Protein AF-A0A0F9FJD8-F1 (afdb_monomer_lite)

Secondary structure (DSSP, 8-state):
-GGGSTT-TTTEEEEEE-SSSPEEEEEETT--S-TTSHHHHHHHHHHHHT--GGGEEEHHHHHHHTSGGGG-HHHH-S--EEE--HHHHHHHTTHHHHH-SHHHHHHHHHHHHHHHHTT--------S---------TT--PPPPEEEEEEE-SS-EEEEEEE-SSSPEEEPTTSS-EEE-

Organism: NCBI:txid412755

pLDDT: mean 80.34, std 12.1, range [52.53, 97.0]

Foldseek 3Di:
DLVPDPPQQPFWDWDWDQDPDIDTAIDGPPADDGSVDPVSVVVCCCVVVVFDPLQEEELCVQVVVVALCSQACVPRNQHHDYDDCCCVVCLVVCVCVVPPCVVVVVSVVSSVVSNVSSPHPDDDDDDPDDRDDDDDDPPPPFDAWDDAFRDDDPVKTKGAPTDGPPWDWDDDPNDRMIITD

Structure (mmCIF, N/CA/C/O backbone):
data_AF-A0A0F9FJD8-F1
#
_entry.id   AF-A0A0F9FJD8-F1
#
loop_
_atom_site.group_PDB
_atom_site.id
_atom_site.type_symbol
_atom_site.label_atom_id
_atom_site.label_alt_id
_atom_site.label_comp_id
_atom_site.label_asym_id
_atom_site.label_entity_id
_atom_site.label_seq_id
_atom_site.pdbx_PDB_ins_code
_atom_site.Cartn_x
_atom_site.Cartn_y
_atom_site.Cartn_z
_atom_site.occupancy
_atom_site.B_iso_or_equiv
_atom_site.auth_seq_id
_atom_site.auth_comp_id
_atom_site.auth_asym_id
_atom_site.auth_atom_id
_atom_site.pdbx_PDB_model_num
ATOM 1 N N . MET A 1 1 ? 2.561 -0.722 -7.530 1.00 63.84 1 MET A N 1
ATOM 2 C CA . MET A 1 1 ? 1.461 -0.753 -6.534 1.00 63.84 1 MET A CA 1
ATOM 3 C C . MET A 1 1 ? 0.065 -0.731 -7.158 1.00 63.84 1 MET A C 1
ATOM 5 O O . MET A 1 1 ? -0.818 -1.409 -6.657 1.00 63.84 1 MET A O 1
ATOM 9 N N . ALA A 1 2 ? -0.174 0.022 -8.239 1.00 69.56 2 ALA A N 1
ATOM 10 C CA . ALA A 1 2 ? -1.504 0.139 -8.857 1.00 69.56 2 ALA A CA 1
ATOM 11 C C . ALA A 1 2 ? -2.123 -1.194 -9.331 1.00 69.56 2 ALA A C 1
ATOM 13 O O . ALA A 1 2 ? -3.333 -1.358 -9.259 1.00 69.56 2 ALA A O 1
ATOM 14 N N . LEU A 1 3 ? -1.296 -2.142 -9.786 1.00 70.94 3 LEU A N 1
ATOM 15 C CA . LEU A 1 3 ? -1.740 -3.463 -10.253 1.00 70.94 3 LEU A CA 1
ATOM 16 C C . LEU A 1 3 ? -2.091 -4.430 -9.110 1.00 70.94 3 LEU A C 1
ATOM 18 O O . LEU A 1 3 ? -2.712 -5.458 -9.346 1.00 70.94 3 LEU A O 1
ATOM 22 N N . CYS A 1 4 ? -1.724 -4.090 -7.874 1.00 71.31 4 CYS A N 1
ATOM 23 C CA . CYS A 1 4 ? -2.008 -4.887 -6.679 1.00 71.31 4 CYS A CA 1
ATOM 24 C C . CYS A 1 4 ? -3.279 -4.417 -5.961 1.00 71.31 4 CYS A C 1
ATOM 26 O O . CYS A 1 4 ? -3.582 -4.885 -4.865 1.00 71.31 4 CYS A O 1
ATOM 28 N N . LEU A 1 5 ? -3.991 -3.443 -6.532 1.00 75.12 5 LEU A N 1
ATOM 29 C CA . LEU A 1 5 ? -5.218 -2.925 -5.951 1.00 75.12 5 LEU A CA 1
ATOM 30 C C . LEU A 1 5 ? -6.345 -3.967 -6.096 1.00 75.12 5 LEU A C 1
ATOM 32 O O . LEU A 1 5 ? -6.540 -4.518 -7.185 1.00 75.12 5 LEU A O 1
ATOM 36 N N . PRO A 1 6 ? -7.093 -4.248 -5.017 1.00 74.19 6 PRO A N 1
ATOM 37 C CA . PRO A 1 6 ? -8.149 -5.252 -5.040 1.00 74.19 6 PRO A CA 1
ATOM 38 C C . PRO A 1 6 ? -9.274 -4.855 -6.008 1.00 74.19 6 PRO A C 1
ATOM 40 O O . PRO A 1 6 ? -9.630 -3.683 -6.112 1.00 74.19 6 PRO A O 1
ATOM 43 N N . GLY A 1 7 ? -9.831 -5.842 -6.718 1.00 72.12 7 GLY A N 1
ATOM 44 C CA . GLY A 1 7 ? -11.000 -5.659 -7.590 1.00 72.12 7 GLY A CA 1
ATOM 45 C C . GLY A 1 7 ? -10.737 -4.991 -8.945 1.00 72.12 7 GLY A C 1
ATOM 46 O O . GLY A 1 7 ? -11.694 -4.653 -9.629 1.00 72.12 7 GLY A O 1
ATOM 47 N N . MET A 1 8 ? -9.477 -4.790 -9.352 1.00 69.88 8 MET A N 1
ATOM 48 C CA . MET A 1 8 ? -9.159 -4.055 -10.587 1.00 69.88 8 MET A CA 1
ATOM 49 C C . MET A 1 8 ? -8.879 -4.916 -11.831 1.00 69.88 8 MET A C 1
ATOM 51 O O . MET A 1 8 ? -8.740 -4.361 -12.918 1.00 69.88 8 MET A O 1
ATOM 55 N N . GLN A 1 9 ? -8.772 -6.241 -11.705 1.00 63.72 9 GLN A N 1
ATOM 56 C CA . GLN A 1 9 ? -8.146 -7.095 -12.730 1.00 63.72 9 GLN A CA 1
ATOM 57 C C . GLN A 1 9 ? -8.839 -7.061 -14.108 1.00 63.72 9 GLN A C 1
ATOM 59 O O . GLN A 1 9 ? -8.146 -7.163 -15.117 1.00 63.72 9 GLN A O 1
ATOM 64 N N . ASP A 1 10 ? -10.147 -6.791 -14.167 1.00 61.28 10 ASP A N 1
ATOM 65 C CA . ASP A 1 10 ? -10.918 -6.839 -15.421 1.00 61.28 10 ASP A CA 1
ATOM 66 C C . ASP A 1 10 ? -11.157 -5.466 -16.086 1.00 61.28 10 ASP A C 1
ATOM 68 O O . ASP A 1 10 ? -11.778 -5.383 -17.147 1.00 61.28 10 ASP A O 1
ATOM 72 N N . GLU A 1 11 ? -10.673 -4.361 -15.500 1.00 73.69 11 GLU A N 1
ATOM 73 C CA . GLU A 1 11 ? -11.046 -3.000 -15.936 1.00 73.69 11 GLU A CA 1
ATOM 74 C C . GLU A 1 11 ? -9.865 -2.044 -16.189 1.00 73.69 11 GLU A C 1
ATOM 76 O O . GLU A 1 11 ? -10.075 -0.859 -16.484 1.00 73.69 11 GLU A O 1
ATOM 81 N N . ILE A 1 12 ? -8.624 -2.531 -16.088 1.00 78.38 12 ILE A N 1
ATOM 82 C CA . ILE A 1 12 ? -7.414 -1.710 -16.229 1.00 78.38 12 ILE A CA 1
ATOM 83 C C . ILE A 1 12 ? -7.051 -1.487 -17.701 1.00 78.38 12 ILE A C 1
ATOM 85 O O . ILE A 1 12 ? -7.029 -2.406 -18.514 1.00 78.38 12 ILE A O 1
ATOM 89 N N . LYS A 1 13 ? -6.666 -0.250 -18.025 1.00 81.19 13 LYS A N 1
ATOM 90 C CA . LYS A 1 13 ? -5.952 0.102 -19.257 1.00 81.19 13 LYS A CA 1
ATOM 91 C C . LYS A 1 13 ? -4.618 0.747 -18.914 1.00 81.19 13 LYS A C 1
ATOM 93 O O . LYS A 1 13 ? -4.586 1.768 -18.221 1.00 81.19 13 LYS A O 1
ATOM 98 N N . ILE A 1 14 ? -3.543 0.173 -19.441 1.00 80.44 14 ILE A N 1
ATOM 99 C CA . ILE A 1 14 ? -2.175 0.674 -19.290 1.00 80.44 14 ILE A CA 1
ATOM 100 C C . ILE A 1 14 ? -1.784 1.393 -20.580 1.00 80.44 14 ILE A C 1
ATOM 102 O O . ILE A 1 14 ? -1.962 0.853 -21.671 1.00 80.44 14 ILE A O 1
ATOM 106 N N . LYS A 1 15 ? -1.259 2.614 -20.465 1.00 80.88 15 LYS A N 1
ATOM 107 C CA . LYS A 1 15 ? -0.697 3.361 -21.595 1.00 80.88 15 LYS A CA 1
ATOM 108 C C . LYS A 1 15 ? 0.634 3.983 -21.211 1.00 80.88 15 LYS A C 1
ATOM 110 O O . LYS A 1 15 ? 0.764 4.544 -20.123 1.00 80.88 15 LYS A O 1
ATOM 115 N N . VAL A 1 16 ? 1.566 3.953 -22.151 1.00 76.31 16 VAL A N 1
ATOM 116 C CA . VAL A 1 16 ? 2.833 4.682 -22.096 1.00 76.31 16 VAL A CA 1
ATOM 117 C C . VAL A 1 16 ? 2.812 5.701 -23.225 1.00 76.31 16 VAL A C 1
ATOM 119 O O . VAL A 1 16 ? 2.631 5.322 -24.382 1.00 76.31 16 VAL A O 1
ATOM 122 N N . SER A 1 17 ? 2.935 6.991 -22.913 1.00 74.12 17 SER A N 1
ATOM 123 C CA . SER A 1 17 ? 3.060 8.012 -23.957 1.00 74.12 17 SER A CA 1
ATOM 124 C C . SER A 1 17 ? 4.521 8.129 -24.387 1.00 74.12 17 SER A C 1
ATOM 126 O O . SER A 1 17 ? 5.366 8.472 -23.562 1.00 74.12 17 SER A O 1
ATOM 128 N N . ALA A 1 18 ? 4.816 7.920 -25.669 1.00 59.47 18 ALA A N 1
ATOM 129 C CA . ALA A 1 18 ? 6.110 8.287 -26.236 1.00 59.47 18 ALA A CA 1
ATOM 130 C C . ALA A 1 18 ? 6.177 9.816 -26.380 1.00 59.47 18 ALA A C 1
ATOM 132 O O . ALA A 1 18 ? 5.636 10.393 -27.320 1.00 59.47 18 ALA A O 1
ATOM 133 N N . SER A 1 19 ? 6.782 10.488 -25.406 1.00 60.56 19 SER A N 1
ATOM 134 C CA . SER A 1 19 ? 7.082 11.920 -25.453 1.00 60.56 19 SER A CA 1
ATOM 135 C C . SER A 1 19 ? 8.477 12.159 -24.865 1.00 60.56 19 SER A C 1
ATOM 137 O O . SER A 1 19 ? 9.101 11.236 -24.344 1.00 60.56 19 SER A O 1
ATOM 139 N N . THR A 1 20 ? 8.978 13.397 -24.914 1.00 56.06 20 THR A N 1
ATOM 140 C CA . THR A 1 20 ? 10.269 13.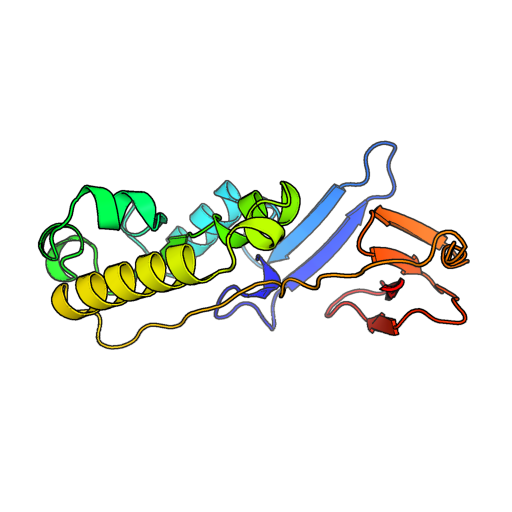775 -24.300 1.00 56.06 20 THR A CA 1
ATOM 141 C C . THR A 1 20 ? 10.332 13.501 -22.790 1.00 56.06 20 THR A C 1
ATOM 143 O O . THR A 1 20 ? 11.422 13.462 -22.223 1.00 56.06 20 THR A O 1
ATOM 146 N N . LYS A 1 21 ? 9.181 13.275 -22.140 1.00 62.09 21 LYS A N 1
ATOM 147 C CA . LYS A 1 21 ? 9.058 12.714 -20.791 1.00 62.09 21 LYS A CA 1
ATOM 148 C C . LYS A 1 21 ? 8.022 11.589 -20.824 1.00 62.09 21 LYS A C 1
ATOM 150 O O . LYS A 1 21 ? 6.833 11.881 -20.713 1.00 62.09 21 LYS A O 1
ATOM 155 N N . PRO A 1 22 ? 8.434 10.324 -20.992 1.00 65.06 22 PRO A N 1
ATOM 156 C CA . PRO A 1 22 ? 7.480 9.240 -21.142 1.00 65.06 22 PRO A CA 1
ATOM 157 C C . PRO A 1 22 ? 6.630 9.090 -19.875 1.00 65.06 22 PRO A C 1
ATOM 159 O O . PRO A 1 22 ? 7.145 8.826 -18.787 1.00 65.06 22 PRO A O 1
ATOM 162 N N . GLU A 1 23 ? 5.318 9.286 -20.014 1.00 73.25 23 GLU A N 1
ATOM 163 C CA . GLU A 1 23 ? 4.365 9.167 -18.916 1.00 73.25 23 GLU A CA 1
ATOM 164 C C . GLU A 1 23 ? 3.739 7.776 -18.912 1.00 73.25 23 GLU A C 1
ATOM 166 O O . GLU A 1 23 ? 3.085 7.343 -19.867 1.00 73.25 23 GLU A O 1
ATOM 171 N N . PHE A 1 24 ? 3.933 7.078 -17.796 1.00 81.44 24 PHE A N 1
ATOM 172 C CA . PHE A 1 24 ? 3.280 5.812 -17.521 1.00 81.44 24 PHE A CA 1
ATOM 173 C C . PHE A 1 24 ? 1.918 6.075 -16.874 1.00 81.44 24 PHE A C 1
ATOM 175 O O . PHE A 1 24 ? 1.819 6.717 -15.821 1.00 81.44 24 PHE A O 1
ATOM 182 N N . SER A 1 25 ? 0.853 5.577 -17.498 1.00 85.44 25 SER A N 1
ATOM 183 C CA . SER A 1 25 ? -0.510 5.766 -17.014 1.00 85.44 25 SER A CA 1
ATOM 184 C C . SER A 1 25 ? -1.256 4.449 -16.860 1.00 85.44 25 SER A C 1
ATOM 186 O O . SER A 1 25 ? -1.282 3.607 -17.756 1.00 85.44 25 SER A O 1
ATOM 188 N N . ILE A 1 26 ? -1.885 4.291 -15.698 1.00 86.06 26 ILE A N 1
ATOM 189 C CA . ILE A 1 26 ? -2.799 3.193 -15.397 1.00 86.06 26 ILE A CA 1
ATOM 190 C C . ILE A 1 26 ? -4.162 3.820 -15.150 1.00 86.06 26 ILE A C 1
ATOM 192 O O . ILE A 1 26 ? -4.332 4.610 -14.227 1.00 86.06 26 ILE A O 1
ATOM 196 N N . THR A 1 27 ? -5.139 3.472 -15.973 1.00 87.38 27 THR A N 1
ATOM 197 C CA . THR A 1 27 ? -6.509 3.989 -15.875 1.00 87.38 27 THR A CA 1
ATOM 198 C C . THR A 1 27 ? -7.486 2.840 -15.678 1.00 87.38 27 THR A C 1
ATOM 200 O O . THR A 1 27 ? -7.185 1.703 -16.033 1.00 87.38 27 THR A O 1
ATOM 203 N N . VAL A 1 28 ? -8.650 3.134 -15.104 1.00 86.81 28 VAL A N 1
ATOM 204 C CA . VAL A 1 28 ? -9.729 2.165 -14.879 1.00 86.81 28 VAL A CA 1
ATOM 205 C C . VAL A 1 28 ? -11.050 2.774 -15.331 1.00 86.81 28 VAL A C 1
ATOM 207 O O . VAL A 1 28 ? -11.228 3.998 -15.293 1.00 86.81 28 VAL A O 1
ATOM 210 N N . LYS A 1 29 ? -11.970 1.938 -15.815 1.00 82.75 29 LYS A N 1
ATOM 211 C CA . LYS A 1 29 ? -13.276 2.388 -16.307 1.00 82.75 29 LYS A CA 1
ATOM 212 C C . LYS A 1 29 ? -14.009 3.205 -15.231 1.00 82.75 29 LYS A C 1
ATOM 214 O O . LYS A 1 29 ? -14.004 2.871 -14.054 1.00 82.75 29 LYS A O 1
ATOM 219 N N . GLY A 1 30 ? -14.628 4.315 -15.636 1.00 83.81 30 GLY A N 1
ATOM 220 C CA . GLY A 1 30 ? -15.418 5.158 -14.730 1.00 83.81 30 GLY A CA 1
ATOM 221 C C . GLY A 1 30 ? -14.613 6.034 -13.759 1.00 83.81 30 GLY A C 1
ATOM 222 O O . GLY A 1 30 ? -15.217 6.779 -12.992 1.00 83.81 30 GLY A O 1
ATOM 223 N N . PHE A 1 31 ? -13.276 6.017 -13.805 1.00 87.56 31 PHE A N 1
ATOM 224 C CA . PHE A 1 31 ? -12.429 6.887 -12.989 1.00 87.56 31 PHE A CA 1
ATOM 225 C C . PHE A 1 31 ? -11.558 7.803 -13.849 1.00 87.56 31 PHE A C 1
ATOM 227 O O . PHE A 1 31 ? -10.838 7.357 -14.741 1.00 87.56 31 PHE A O 1
ATOM 234 N N . LYS A 1 32 ? -11.587 9.105 -13.548 1.00 88.44 32 LYS A N 1
ATOM 235 C CA . LYS A 1 32 ? -10.740 10.108 -14.200 1.00 88.44 32 LYS A CA 1
ATOM 236 C C . LYS A 1 32 ? -9.504 10.382 -13.341 1.00 88.44 32 LYS A C 1
ATOM 238 O O . LYS A 1 32 ? -9.514 11.278 -12.500 1.00 88.44 32 LYS A O 1
ATOM 243 N N . GLY A 1 33 ? -8.450 9.605 -13.562 1.00 87.88 33 GLY A N 1
ATOM 244 C CA . GLY A 1 33 ? -7.154 9.770 -12.905 1.00 87.88 33 GLY A CA 1
ATOM 245 C C . GLY A 1 33 ? -6.151 8.708 -13.345 1.00 87.88 33 GLY A C 1
ATOM 246 O O . GLY A 1 33 ? -6.511 7.753 -14.034 1.00 87.88 33 GLY A O 1
ATOM 247 N N . ASN A 1 34 ? -4.897 8.887 -12.944 1.00 89.56 34 ASN A N 1
ATOM 248 C CA . ASN A 1 34 ? -3.806 7.965 -13.212 1.00 89.56 34 ASN A CA 1
ATOM 249 C C . ASN A 1 34 ? -3.455 7.196 -11.934 1.00 89.56 34 ASN A C 1
ATOM 251 O O . ASN A 1 34 ? -2.816 7.723 -11.030 1.00 89.56 34 ASN A O 1
ATOM 255 N N . 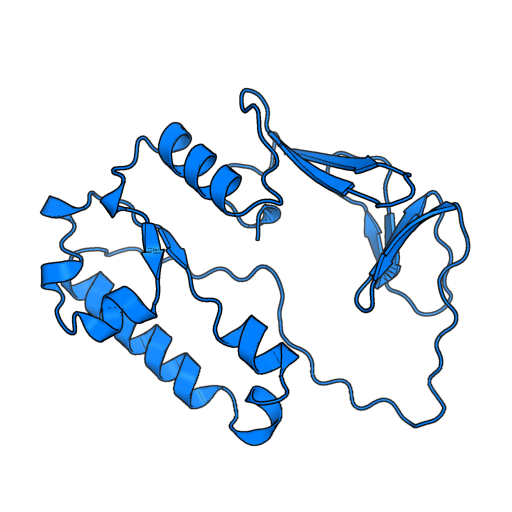LEU A 1 35 ? -3.803 5.915 -11.873 1.00 87.69 35 LEU A N 1
ATOM 256 C CA . LEU A 1 35 ? -3.500 5.038 -10.744 1.00 87.69 35 LEU A CA 1
ATOM 257 C C . LEU A 1 35 ? -1.998 4.767 -10.573 1.00 87.69 35 LEU A C 1
ATOM 259 O O . LEU A 1 35 ? -1.595 4.251 -9.534 1.00 87.69 35 LEU A O 1
ATOM 263 N N . ALA A 1 36 ? -1.133 5.162 -11.512 1.00 83.56 36 ALA A N 1
ATOM 264 C CA . ALA A 1 36 ? 0.307 5.236 -11.261 1.00 83.56 36 ALA A CA 1
ATOM 265 C C . ALA A 1 36 ? 0.667 6.320 -10.217 1.00 83.56 36 ALA A C 1
ATOM 267 O O . ALA A 1 36 ? 1.693 6.208 -9.544 1.00 83.56 36 ALA A O 1
ATOM 268 N N . VAL A 1 37 ? -0.216 7.292 -9.965 1.00 86.50 37 VAL A N 1
ATOM 269 C CA . VAL A 1 37 ? -0.053 8.363 -8.970 1.00 86.50 37 VAL A CA 1
ATOM 270 C C . VAL A 1 37 ? -0.709 7.988 -7.632 1.00 86.50 37 VAL A C 1
ATOM 272 O O . VAL A 1 37 ? -1.844 7.517 -7.576 1.00 86.50 37 VAL A O 1
ATOM 275 N N . ALA A 1 38 ? 0.000 8.202 -6.518 1.00 84.75 38 ALA A N 1
ATOM 276 C CA . ALA A 1 38 ? -0.449 7.790 -5.181 1.00 84.75 38 ALA A CA 1
ATOM 277 C C . ALA A 1 38 ? -1.743 8.470 -4.713 1.00 84.75 38 ALA A C 1
ATOM 279 O O . ALA A 1 38 ? -2.626 7.800 -4.173 1.00 84.75 38 ALA A O 1
ATOM 280 N N . SER A 1 39 ? -1.872 9.778 -4.935 1.00 88.38 39 SER A N 1
ATOM 281 C CA . SER A 1 39 ? -3.077 10.543 -4.592 1.00 88.38 39 SER A CA 1
ATOM 282 C C . SER A 1 39 ? -4.301 10.049 -5.367 1.00 88.38 39 SER A C 1
ATOM 284 O O . SER A 1 39 ? -5.368 9.861 -4.783 1.00 88.38 39 SER A O 1
ATOM 286 N N . ASP A 1 40 ? -4.131 9.741 -6.652 1.00 90.56 40 ASP A N 1
ATOM 287 C CA . ASP A 1 40 ? -5.190 9.193 -7.498 1.00 90.56 40 ASP A CA 1
ATOM 288 C C . ASP A 1 40 ? -5.612 7.790 -7.065 1.00 90.56 40 ASP A C 1
ATOM 290 O O . ASP A 1 40 ? -6.812 7.518 -7.019 1.00 90.56 40 ASP A O 1
ATOM 294 N N . ARG A 1 41 ? -4.671 6.928 -6.648 1.00 89.19 41 ARG A N 1
ATOM 295 C CA . ARG A 1 41 ? -5.009 5.623 -6.049 1.00 89.19 41 ARG A CA 1
ATOM 296 C C . ARG A 1 41 ? -5.859 5.769 -4.794 1.00 89.19 41 ARG A C 1
ATOM 298 O O . ARG A 1 41 ? -6.870 5.087 -4.667 1.00 89.19 41 ARG A O 1
ATOM 305 N N . ARG A 1 42 ? -5.475 6.660 -3.873 1.00 89.88 42 ARG A N 1
ATOM 306 C CA . ARG A 1 42 ? -6.242 6.906 -2.638 1.00 89.88 42 ARG A CA 1
ATOM 307 C C . ARG A 1 42 ? -7.643 7.419 -2.957 1.00 89.88 42 ARG A C 1
ATOM 309 O O . ARG A 1 42 ? -8.616 6.927 -2.396 1.00 89.88 42 ARG A O 1
ATOM 316 N N . ARG A 1 43 ? -7.760 8.346 -3.913 1.00 91.56 43 ARG A N 1
ATOM 317 C CA . ARG A 1 43 ? -9.052 8.862 -4.382 1.00 91.56 43 ARG A CA 1
ATOM 318 C C . ARG A 1 43 ? -9.920 7.762 -4.994 1.00 91.56 43 ARG A C 1
ATOM 320 O O . ARG A 1 43 ? -11.107 7.694 -4.688 1.00 91.56 43 ARG A O 1
ATOM 327 N N . TRP A 1 44 ? -9.337 6.898 -5.823 1.00 90.56 44 TRP A N 1
ATOM 328 C CA . TRP A 1 44 ? -10.048 5.760 -6.400 1.00 90.56 44 TRP A CA 1
ATOM 329 C C . TRP A 1 44 ? -10.545 4.800 -5.316 1.00 90.56 44 TRP A C 1
ATOM 331 O O . TRP A 1 44 ? -11.741 4.535 -5.256 1.00 90.56 44 TRP A O 1
ATOM 341 N N . LEU A 1 45 ? -9.668 4.372 -4.400 1.00 90.19 45 LEU A N 1
ATOM 342 C CA . LEU A 1 45 ? -10.017 3.492 -3.280 1.00 90.19 45 LEU A CA 1
ATOM 343 C C . LEU A 1 45 ? -11.121 4.080 -2.398 1.00 90.19 45 LEU A C 1
ATOM 345 O O . LEU A 1 45 ? -12.067 3.378 -2.038 1.00 90.19 45 LEU A O 1
ATOM 349 N N . LYS A 1 46 ? -11.025 5.379 -2.086 1.00 91.44 46 LYS A N 1
ATOM 350 C CA . LYS A 1 46 ? -12.016 6.090 -1.274 1.00 91.44 46 LYS A CA 1
ATOM 351 C C . LYS A 1 46 ? -13.394 6.025 -1.919 1.00 91.44 46 LYS A C 1
ATOM 353 O O . LYS A 1 46 ? -14.363 5.690 -1.245 1.00 91.44 46 LYS A O 1
ATOM 358 N N . ASN A 1 47 ? -13.470 6.313 -3.216 1.00 90.56 47 ASN A N 1
ATOM 359 C CA . ASN A 1 47 ? -14.730 6.327 -3.950 1.00 90.56 47 ASN A CA 1
ATOM 360 C C . ASN A 1 47 ? -15.281 4.914 -4.167 1.00 90.56 47 ASN A C 1
ATOM 362 O O . ASN A 1 47 ? -16.472 4.689 -3.970 1.00 90.56 47 ASN A O 1
ATOM 366 N N . HIS A 1 48 ? -14.418 3.965 -4.536 1.00 88.88 48 HIS A N 1
ATOM 367 C CA . HIS A 1 48 ? -14.802 2.594 -4.860 1.00 88.88 48 HIS A CA 1
ATOM 368 C C . HIS A 1 48 ? -15.346 1.847 -3.633 1.00 88.88 48 HIS A C 1
ATOM 370 O O . HIS A 1 48 ? -16.406 1.231 -3.703 1.00 88.88 48 HIS A O 1
ATOM 376 N N . TYR A 1 49 ? -14.679 1.975 -2.481 1.00 90.31 49 TYR A N 1
ATOM 377 C CA . TYR A 1 49 ? -15.079 1.310 -1.235 1.00 90.31 49 TYR A CA 1
ATOM 378 C C . TYR A 1 49 ? -15.863 2.208 -0.263 1.00 90.31 49 TYR A C 1
ATOM 380 O O . TYR A 1 49 ? -16.178 1.775 0.844 1.00 90.31 49 TYR A O 1
ATOM 388 N N . LYS A 1 50 ? -16.194 3.447 -0.659 1.00 90.81 50 LYS A N 1
ATOM 389 C CA . LYS A 1 50 ? -16.912 4.442 0.166 1.00 90.81 50 LYS A CA 1
ATOM 390 C C . LYS A 1 50 ? -16.248 4.671 1.533 1.00 90.81 50 LYS A C 1
ATOM 392 O O . LYS A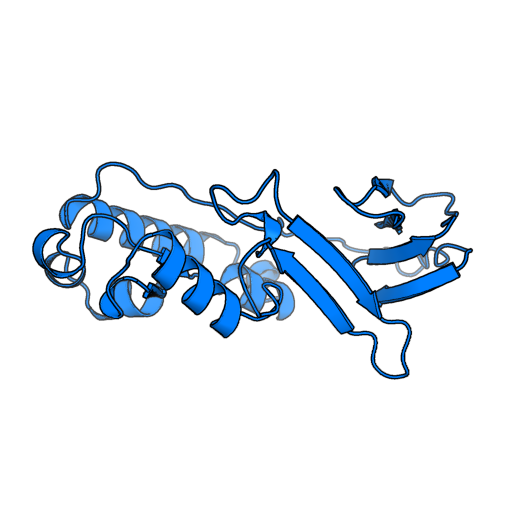 1 50 ? -16.897 4.639 2.578 1.00 90.81 50 LYS A O 1
ATOM 397 N N . LEU A 1 51 ? -14.933 4.868 1.519 1.00 91.62 51 LEU A N 1
ATOM 398 C CA . LEU A 1 51 ? -14.117 4.955 2.730 1.00 91.62 51 LEU A CA 1
ATOM 399 C C . LEU A 1 51 ? -14.166 6.346 3.367 1.00 91.62 51 LEU A C 1
ATOM 401 O O . LEU A 1 51 ? -14.329 7.364 2.690 1.00 91.62 51 LEU A O 1
ATOM 405 N N . LYS A 1 52 ? -13.938 6.384 4.682 1.00 90.50 52 LYS A N 1
ATOM 406 C CA . LYS A 1 52 ? -13.645 7.623 5.411 1.00 90.50 52 LYS A CA 1
ATOM 407 C C . LYS A 1 52 ? -12.244 8.123 5.050 1.00 90.50 52 LYS A C 1
ATOM 409 O O . LYS A 1 52 ? -11.370 7.330 4.712 1.00 90.50 52 LYS A O 1
ATOM 414 N N . ASP A 1 53 ? -11.994 9.423 5.197 1.00 86.00 53 ASP A N 1
ATOM 415 C CA . ASP A 1 53 ? -10.640 9.981 5.025 1.00 86.00 53 ASP A CA 1
ATOM 416 C C . ASP A 1 53 ? -9.632 9.388 6.015 1.00 86.00 53 ASP A C 1
ATOM 418 O O . ASP A 1 53 ? -8.470 9.178 5.685 1.00 86.00 53 ASP A O 1
ATOM 422 N N . THR A 1 54 ? -10.110 9.010 7.199 1.00 89.50 54 THR A N 1
ATOM 423 C CA . THR A 1 54 ? -9.325 8.363 8.254 1.00 89.50 54 THR A CA 1
ATOM 424 C C . THR A 1 54 ? -8.996 6.891 7.979 1.00 89.50 54 THR A C 1
ATOM 426 O O . THR A 1 54 ? -8.372 6.252 8.829 1.00 89.50 54 THR A O 1
ATOM 429 N N . ALA A 1 55 ? -9.408 6.344 6.828 1.00 92.31 55 ALA A N 1
ATOM 430 C CA . ALA A 1 55 ? -9.167 4.952 6.451 1.00 92.31 55 ALA A CA 1
ATOM 431 C C . ALA A 1 55 ? -7.795 4.710 5.799 1.00 92.31 55 ALA A C 1
ATOM 433 O O . ALA A 1 55 ? -7.420 3.561 5.573 1.00 92.31 55 ALA A O 1
ATOM 434 N N . PHE A 1 56 ? -7.058 5.775 5.478 1.00 93.44 56 PHE A N 1
ATOM 435 C CA . PHE A 1 56 ? -5.724 5.699 4.891 1.00 93.44 56 PHE A CA 1
ATOM 436 C C . PHE A 1 56 ? -4.693 6.077 5.945 1.00 93.44 56 PHE A C 1
ATOM 438 O O . PHE A 1 56 ? -4.736 7.185 6.470 1.00 93.44 56 PHE A O 1
ATOM 445 N N . LEU A 1 57 ? -3.782 5.158 6.241 1.00 94.19 57 LEU A N 1
ATOM 446 C CA . LEU A 1 57 ? -2.739 5.332 7.248 1.00 94.19 57 LEU A CA 1
ATOM 447 C C . LEU A 1 57 ? -1.409 4.801 6.720 1.00 94.19 57 LEU A C 1
ATOM 449 O O . LEU A 1 57 ? -1.349 4.074 5.728 1.00 94.19 57 LEU A O 1
ATOM 453 N N . THR A 1 58 ? -0.338 5.145 7.408 1.00 93.38 58 THR A N 1
ATOM 454 C CA . THR A 1 58 ? 0.996 4.589 7.220 1.00 93.38 58 THR A CA 1
ATOM 455 C C . THR A 1 58 ? 1.378 3.692 8.391 1.00 93.38 58 THR A C 1
ATOM 457 O O . THR A 1 58 ? 0.798 3.768 9.477 1.00 93.38 58 THR A O 1
ATOM 460 N N . VAL A 1 59 ? 2.369 2.829 8.171 1.00 93.81 59 VAL A N 1
ATOM 461 C CA . VAL A 1 59 ? 2.971 2.010 9.236 1.00 93.81 59 VAL A CA 1
ATOM 462 C C . VAL A 1 59 ? 3.468 2.891 10.382 1.00 93.81 59 VAL A C 1
ATOM 464 O O . VAL A 1 59 ? 3.141 2.619 11.535 1.00 93.81 59 VAL A O 1
ATOM 467 N N . SER A 1 60 ? 4.184 3.975 10.068 1.00 92.88 60 SER A N 1
ATOM 468 C CA . SER A 1 60 ? 4.691 4.916 11.072 1.00 92.88 60 SER A CA 1
ATOM 469 C C . SER A 1 60 ? 3.576 5.551 11.897 1.00 92.88 60 SER A C 1
ATOM 471 O O . SER A 1 60 ? 3.641 5.471 13.113 1.00 92.88 60 SER A O 1
ATOM 473 N N . GLU A 1 61 ? 2.501 6.060 11.281 1.00 94.38 61 GLU A N 1
ATOM 474 C CA . GLU A 1 61 ? 1.383 6.666 12.031 1.00 94.38 61 GLU A CA 1
ATOM 475 C C . GLU A 1 61 ? 0.762 5.708 13.059 1.00 94.38 61 GLU A C 1
ATOM 477 O O . GLU A 1 61 ? 0.390 6.125 14.154 1.00 94.38 61 GLU A O 1
ATOM 482 N N . ILE A 1 62 ? 0.651 4.418 12.727 1.00 95.12 62 ILE A N 1
ATOM 483 C CA . ILE A 1 62 ? 0.108 3.416 13.654 1.00 95.12 62 ILE A CA 1
ATOM 484 C C . ILE A 1 62 ? 1.087 3.138 14.795 1.00 95.12 62 ILE A C 1
ATOM 486 O O . ILE A 1 62 ? 0.670 3.027 15.949 1.00 95.12 62 ILE A O 1
ATOM 490 N N . LEU A 1 63 ? 2.375 3.001 14.480 1.00 94.38 63 LEU A N 1
ATOM 491 C CA . LEU A 1 63 ? 3.398 2.718 15.483 1.00 94.38 63 LEU A CA 1
ATOM 492 C C . LEU A 1 63 ? 3.620 3.914 16.416 1.00 94.38 63 LEU A C 1
ATOM 494 O O . LEU A 1 63 ? 3.725 3.714 17.623 1.00 94.38 63 LEU A O 1
ATOM 498 N N . ASP A 1 64 ? 3.602 5.137 15.892 1.00 94.31 64 ASP A N 1
ATOM 499 C CA . ASP A 1 64 ? 3.769 6.370 16.667 1.00 94.31 64 ASP A CA 1
ATOM 500 C C . ASP A 1 64 ? 2.603 6.582 17.641 1.00 94.31 64 ASP A C 1
ATOM 502 O O . ASP A 1 64 ? 2.805 7.011 18.774 1.00 94.31 64 ASP A O 1
ATOM 506 N N . ALA A 1 65 ? 1.382 6.210 17.243 1.00 92.31 65 ALA A N 1
ATOM 507 C CA . ALA A 1 65 ? 0.229 6.231 18.138 1.00 92.31 65 ALA A CA 1
ATOM 508 C C . ALA A 1 65 ? 0.319 5.178 19.258 1.00 92.31 65 ALA A C 1
ATOM 510 O O . ALA A 1 65 ? -0.305 5.352 20.305 1.00 92.31 65 ALA A O 1
ATOM 511 N N . SER A 1 66 ? 1.066 4.085 19.036 1.00 88.81 66 SER A N 1
ATOM 512 C CA . SER A 1 66 ? 1.364 3.030 20.022 1.00 88.81 66 SER A CA 1
ATOM 513 C C . SER A 1 66 ? 0.137 2.467 20.764 1.00 88.81 66 SER A C 1
ATOM 515 O O . SER A 1 66 ? 0.251 1.963 21.879 1.00 88.81 66 SER A O 1
ATOM 517 N N . SER A 1 67 ? -1.053 2.536 20.157 1.00 92.75 67 SER A N 1
ATOM 518 C CA . SER A 1 67 ? -2.307 2.104 20.777 1.00 92.75 67 SER A CA 1
ATOM 519 C C . SER A 1 67 ? -3.285 1.551 19.748 1.00 92.75 67 SER A C 1
ATOM 521 O O . SER A 1 67 ? -3.528 2.159 18.704 1.00 92.75 67 SER A O 1
ATOM 523 N N . ALA A 1 68 ? -3.901 0.412 20.073 1.00 91.69 68 ALA A N 1
ATOM 524 C CA . ALA A 1 68 ? -4.951 -0.198 19.261 1.00 91.69 68 ALA A CA 1
ATOM 525 C C . ALA A 1 68 ? -6.212 0.682 19.175 1.00 91.69 68 ALA A C 1
ATOM 527 O O . ALA A 1 68 ? -6.958 0.603 18.195 1.00 91.69 68 ALA A O 1
ATOM 528 N N . ASP A 1 69 ? -6.420 1.571 20.153 1.00 92.94 69 ASP A N 1
ATOM 529 C CA . ASP A 1 69 ? -7.515 2.542 20.126 1.00 92.94 69 ASP A CA 1
ATOM 530 C C . ASP A 1 69 ? -7.415 3.458 18.910 1.00 92.94 69 ASP A C 1
ATOM 532 O O . ASP A 1 69 ? -8.426 3.744 18.272 1.00 92.94 69 ASP A O 1
ATOM 536 N N . PHE A 1 70 ? -6.190 3.822 18.514 1.00 94.25 70 PHE A N 1
ATOM 537 C CA . PHE A 1 70 ? -5.962 4.659 17.344 1.00 94.25 70 PHE A CA 1
ATOM 538 C C . PHE A 1 70 ? -6.501 4.031 16.065 1.00 94.25 70 PHE A C 1
ATOM 540 O O . PHE A 1 70 ? -6.851 4.777 15.160 1.00 94.25 70 PHE A O 1
ATOM 547 N N . VAL A 1 71 ? -6.590 2.701 15.964 1.00 94.62 71 VAL A N 1
ATOM 548 C CA . VAL A 1 71 ? -7.046 1.986 14.762 1.00 94.62 71 VAL A CA 1
ATOM 549 C C . VAL A 1 71 ? -8.427 1.344 14.918 1.00 94.62 71 VAL A C 1
ATOM 551 O O . VAL A 1 71 ? -8.854 0.620 14.022 1.00 94.62 71 VAL A O 1
ATOM 554 N N . LYS A 1 72 ? -9.178 1.635 15.987 1.00 95.44 72 LYS A N 1
ATOM 555 C CA . LYS A 1 72 ? -10.489 1.017 16.249 1.00 95.44 72 LYS A CA 1
ATOM 556 C C . LYS A 1 72 ? -11.428 1.032 15.037 1.00 95.44 72 LYS A C 1
ATOM 558 O O . LYS A 1 72 ? -11.821 2.083 14.521 1.00 95.44 72 LYS A O 1
ATOM 563 N N . SER A 1 73 ? -11.876 -0.157 14.634 1.00 92.00 73 SER A N 1
ATOM 564 C CA . SER A 1 73 ? -12.777 -0.364 13.487 1.00 92.00 73 SER A CA 1
ATOM 565 C C . SER A 1 73 ? -14.118 0.365 13.615 1.00 92.00 73 SER A C 1
ATOM 567 O O . SER A 1 73 ? -14.684 0.826 12.621 1.00 92.00 73 SER A O 1
ATOM 569 N N . LYS A 1 74 ? -14.617 0.551 14.843 1.00 90.56 74 LYS A N 1
ATOM 570 C CA . LYS A 1 74 ? -15.835 1.334 15.108 1.00 90.56 74 LYS A CA 1
ATOM 571 C C . LYS A 1 74 ? -15.688 2.798 14.674 1.00 90.56 74 LYS A C 1
ATOM 573 O O . LYS A 1 74 ? -16.650 3.402 14.204 1.00 90.56 74 LYS A O 1
ATOM 578 N N . GLU A 1 75 ? -14.490 3.357 14.803 1.00 90.69 75 GLU A N 1
ATOM 579 C CA . GLU A 1 75 ? -14.211 4.767 14.530 1.00 90.69 75 GLU A CA 1
ATOM 580 C C . GLU A 1 75 ? -13.798 4.972 13.072 1.00 90.69 75 GLU A C 1
ATOM 582 O O . GLU A 1 75 ? -14.364 5.818 12.370 1.00 90.69 75 GLU A O 1
ATOM 587 N N . ARG A 1 76 ? -12.878 4.142 12.570 1.00 90.44 76 ARG A N 1
ATOM 588 C CA . ARG A 1 76 ? -12.310 4.301 11.221 1.00 90.44 76 ARG A CA 1
ATOM 589 C C . ARG A 1 76 ? -13.051 3.559 10.115 1.00 90.44 76 ARG A C 1
ATOM 591 O O . ARG A 1 76 ? -12.896 3.900 8.946 1.00 90.44 76 ARG A O 1
ATOM 598 N N . GLY A 1 77 ? -13.926 2.626 10.474 1.00 91.56 77 GLY A N 1
ATOM 599 C CA . GLY A 1 77 ? -14.646 1.770 9.536 1.00 91.56 77 GLY A CA 1
ATOM 600 C C . GLY A 1 77 ? -14.055 0.363 9.463 1.00 91.56 77 GLY A C 1
ATOM 601 O O . GLY A 1 77 ? -13.070 0.039 10.112 1.00 91.56 77 GLY A O 1
ATOM 602 N N . LYS A 1 78 ? -14.695 -0.501 8.671 1.00 91.56 78 LYS A N 1
ATOM 603 C CA . LYS A 1 78 ? -14.346 -1.930 8.585 1.00 91.56 78 LYS A CA 1
ATOM 604 C C . LYS A 1 78 ? -13.185 -2.238 7.633 1.00 91.56 78 LYS A C 1
ATOM 606 O O . LYS A 1 78 ? -12.721 -3.371 7.613 1.00 91.56 78 LYS A O 1
ATOM 611 N N . LEU A 1 79 ? -12.747 -1.262 6.840 1.00 93.38 79 LEU A N 1
ATOM 612 C CA . LEU A 1 79 ? -11.695 -1.422 5.840 1.00 93.38 79 LEU A CA 1
ATOM 613 C C . LEU A 1 79 ? -10.703 -0.264 5.952 1.00 93.38 79 LEU A C 1
ATOM 615 O O . LEU A 1 79 ? -11.105 0.897 5.870 1.00 93.38 79 LEU A O 1
ATOM 619 N N . LEU A 1 80 ? -9.425 -0.601 6.121 1.00 94.50 80 LEU A N 1
ATOM 620 C CA . LEU A 1 80 ? -8.302 0.333 6.131 1.00 94.50 80 LEU A CA 1
ATOM 621 C C . LEU A 1 80 ? -7.318 -0.002 5.016 1.00 94.50 80 LEU A C 1
ATOM 623 O O . LEU A 1 80 ? -7.145 -1.164 4.655 1.00 94.50 80 LEU A O 1
ATOM 627 N N . PHE A 1 81 ? -6.624 1.024 4.537 1.00 93.25 81 PHE A N 1
ATOM 628 C CA . PHE A 1 81 ? -5.485 0.900 3.639 1.00 93.25 81 PHE A CA 1
ATOM 629 C C . PHE A 1 81 ? -4.249 1.452 4.336 1.00 93.25 81 PHE A C 1
ATOM 631 O O . PHE A 1 81 ? -4.165 2.650 4.615 1.00 93.25 81 PHE A O 1
ATOM 638 N N . ILE A 1 82 ? -3.307 0.555 4.622 1.00 93.31 82 ILE A N 1
ATOM 639 C CA . ILE A 1 82 ? -2.065 0.870 5.323 1.00 93.31 82 ILE A CA 1
ATOM 640 C C . ILE A 1 82 ? -0.922 0.859 4.315 1.00 93.31 82 ILE A C 1
ATOM 642 O O . ILE A 1 82 ? -0.720 -0.136 3.622 1.00 93.31 82 ILE A O 1
ATOM 646 N N . PHE A 1 83 ? -0.182 1.959 4.224 1.00 90.12 83 PHE A N 1
ATOM 647 C CA . PHE A 1 83 ? 0.960 2.086 3.324 1.00 90.12 83 PHE A CA 1
ATOM 648 C C . PHE A 1 83 ? 2.273 1.973 4.102 1.00 90.12 83 PHE A C 1
ATOM 650 O O . PHE A 1 83 ? 2.502 2.717 5.056 1.00 90.12 83 PHE A O 1
ATOM 657 N N . GLY A 1 84 ? 3.141 1.065 3.663 1.00 87.31 84 GLY A N 1
ATOM 658 C CA . GLY A 1 84 ? 4.547 1.010 4.056 1.00 87.31 84 GLY A CA 1
ATOM 659 C C . GLY A 1 84 ? 5.426 1.294 2.842 1.00 87.31 84 GLY A C 1
ATOM 660 O O . GLY A 1 84 ? 5.170 0.761 1.764 1.00 87.31 84 GLY A O 1
ATOM 661 N N . SER A 1 85 ? 6.423 2.160 2.998 1.00 82.12 85 SER A N 1
ATOM 662 C CA . SER A 1 85 ? 7.401 2.507 1.951 1.00 82.12 85 SER A CA 1
ATOM 663 C C . SER A 1 85 ? 8.843 2.250 2.389 1.00 82.12 85 SER A C 1
ATOM 665 O O . SER A 1 85 ? 9.782 2.606 1.677 1.00 82.12 85 SER A O 1
ATOM 667 N N . GLU A 1 86 ? 9.025 1.658 3.569 1.00 80.25 86 GLU A N 1
ATOM 668 C CA . GLU A 1 86 ? 10.320 1.467 4.213 1.00 80.25 86 GLU A CA 1
ATOM 669 C C . GLU A 1 86 ? 11.199 0.509 3.410 1.00 80.25 86 GLU A C 1
ATOM 671 O O . GLU A 1 86 ? 12.327 0.863 3.089 1.00 80.25 86 GLU A O 1
ATOM 676 N N . PHE A 1 87 ? 10.671 -0.642 2.977 1.00 75.25 87 PHE A N 1
ATOM 677 C CA . PHE A 1 87 ? 11.442 -1.594 2.167 1.00 75.25 87 PHE A CA 1
ATOM 678 C C . PHE A 1 87 ? 11.886 -1.023 0.812 1.00 75.25 87 PHE A C 1
ATOM 680 O O . PHE A 1 87 ? 12.999 -1.299 0.370 1.00 75.25 87 PHE A O 1
ATOM 687 N N . ASP A 1 88 ? 11.063 -0.202 0.156 1.00 72.81 88 ASP A N 1
ATOM 688 C CA . ASP A 1 88 ? 11.446 0.399 -1.128 1.00 72.81 88 ASP A CA 1
ATOM 689 C C . ASP A 1 88 ? 12.478 1.525 -0.946 1.00 72.81 88 ASP A C 1
ATOM 691 O O . ASP A 1 88 ? 13.470 1.589 -1.675 1.00 72.81 88 ASP A O 1
ATOM 695 N N . THR A 1 89 ? 12.304 2.370 0.076 1.00 76.94 89 THR A N 1
ATOM 696 C CA . THR A 1 89 ? 13.240 3.464 0.400 1.00 76.94 89 THR A CA 1
ATOM 697 C C . THR A 1 89 ? 14.595 2.930 0.874 1.00 76.94 89 THR A C 1
ATOM 699 O O . THR A 1 89 ? 15.658 3.379 0.433 1.00 76.94 89 THR A O 1
ATOM 702 N N . GLU A 1 90 ? 14.580 1.953 1.778 1.00 70.50 90 GLU A N 1
ATOM 703 C CA . GLU A 1 90 ? 15.793 1.382 2.364 1.00 70.50 90 GLU A CA 1
ATOM 704 C C . GLU A 1 90 ? 16.495 0.405 1.421 1.00 70.50 90 GLU A C 1
ATOM 706 O O . GLU A 1 90 ? 17.722 0.301 1.447 1.00 70.50 90 GLU A O 1
ATOM 711 N N . GLY A 1 91 ? 15.745 -0.257 0.537 1.00 61.03 91 GLY A N 1
ATOM 712 C CA . GLY A 1 91 ? 16.308 -1.025 -0.569 1.00 61.03 91 GLY A CA 1
ATOM 713 C C . GLY A 1 91 ? 17.034 -0.133 -1.571 1.00 61.03 91 GLY A C 1
ATOM 714 O O . GLY A 1 91 ? 18.166 -0.432 -1.946 1.00 61.03 91 GLY A O 1
ATOM 715 N N . HIS A 1 92 ? 16.436 1.002 -1.956 1.00 64.62 92 HIS A N 1
ATOM 716 C CA . HIS A 1 92 ? 17.064 1.958 -2.877 1.00 64.62 92 HIS A CA 1
ATOM 717 C C . HIS A 1 92 ? 18.323 2.624 -2.316 1.00 64.62 92 HIS A C 1
ATOM 719 O O . HIS A 1 92 ? 19.243 2.922 -3.074 1.00 64.62 92 HIS A O 1
ATOM 725 N N . SER A 1 93 ? 18.367 2.869 -1.006 1.00 68.75 93 SER A N 1
ATOM 726 C CA . SER A 1 93 ? 19.514 3.500 -0.338 1.00 68.75 93 SER A CA 1
ATOM 727 C C . SER A 1 93 ? 20.607 2.511 0.086 1.00 68.75 93 SER A C 1
ATOM 729 O O . SER A 1 93 ? 21.599 2.927 0.682 1.00 68.75 93 SER A O 1
ATOM 731 N N . GLY A 1 94 ? 20.437 1.210 -0.185 1.00 60.97 94 GLY A N 1
ATOM 732 C CA . GLY A 1 94 ? 21.374 0.157 0.223 1.00 60.97 94 GLY A CA 1
ATOM 733 C C . GLY A 1 94 ? 21.358 -0.156 1.726 1.00 60.97 94 GLY A C 1
ATOM 734 O O . GLY A 1 94 ? 22.097 -1.023 2.182 1.00 60.97 94 GLY A O 1
ATOM 735 N N . GLN A 1 95 ? 20.496 0.495 2.512 1.00 65.56 95 GLN A N 1
ATOM 736 C CA . GLN A 1 95 ? 20.399 0.289 3.961 1.00 65.56 95 GLN A CA 1
ATOM 737 C C . GLN A 1 95 ? 19.949 -1.132 4.317 1.00 65.56 95 GLN A C 1
ATOM 739 O O . GLN A 1 95 ? 20.483 -1.710 5.264 1.00 65.56 95 GLN A O 1
ATOM 744 N N . LEU A 1 96 ? 19.045 -1.725 3.526 1.00 64.38 96 LEU A N 1
ATOM 745 C CA . LEU A 1 96 ? 18.636 -3.124 3.711 1.00 64.38 96 LEU A CA 1
ATOM 746 C C . LEU A 1 96 ? 19.799 -4.110 3.544 1.00 64.38 96 LEU A C 1
ATOM 748 O O . LEU A 1 96 ? 19.800 -5.154 4.188 1.00 64.38 96 LEU A O 1
ATOM 752 N N . GLN A 1 97 ? 20.797 -3.787 2.715 1.00 63.53 97 GLN A N 1
ATOM 753 C CA . GLN A 1 97 ? 21.971 -4.647 2.519 1.00 63.53 97 GLN A CA 1
ATOM 754 C C . GLN A 1 97 ? 22.866 -4.665 3.763 1.00 63.53 97 GLN A C 1
ATOM 756 O O . GLN A 1 97 ? 23.469 -5.685 4.074 1.00 63.53 97 GLN A O 1
ATOM 761 N N . ILE A 1 98 ? 22.935 -3.540 4.482 1.00 60.88 98 ILE A N 1
ATOM 762 C CA . ILE A 1 98 ? 23.798 -3.371 5.657 1.00 60.88 98 ILE A CA 1
ATOM 763 C C . ILE A 1 98 ? 23.118 -3.909 6.920 1.00 60.88 98 ILE A C 1
ATOM 765 O O . ILE A 1 98 ? 23.767 -4.526 7.759 1.00 60.88 98 ILE A O 1
ATOM 769 N N . LYS A 1 99 ? 21.818 -3.639 7.082 1.00 67.50 99 LYS A N 1
ATOM 770 C CA . LYS A 1 99 ? 21.086 -3.877 8.337 1.00 67.50 99 LYS A CA 1
ATOM 771 C C . LYS A 1 99 ? 20.188 -5.113 8.311 1.00 67.50 99 LYS A C 1
ATOM 773 O O . LYS A 1 99 ? 19.679 -5.499 9.359 1.00 67.50 99 LYS A O 1
ATOM 778 N N . GLY A 1 100 ? 19.979 -5.715 7.140 1.00 71.62 100 GLY A N 1
ATOM 779 C CA . GLY A 1 100 ? 18.959 -6.741 6.949 1.00 71.62 100 GLY A CA 1
ATOM 780 C C . GLY A 1 100 ? 17.534 -6.176 7.012 1.00 71.62 100 GLY A C 1
ATOM 781 O O . GLY A 1 100 ? 17.316 -4.971 7.139 1.00 71.62 100 GLY A O 1
ATOM 782 N N . GLY A 1 101 ? 16.545 -7.066 6.891 1.00 80.38 101 GLY A N 1
ATOM 783 C CA . GLY A 1 101 ? 15.121 -6.709 6.894 1.00 80.38 101 GLY A CA 1
ATOM 784 C C . GLY A 1 101 ? 14.440 -6.791 8.263 1.00 80.38 101 GLY A C 1
ATOM 785 O O . GLY A 1 101 ? 13.305 -6.336 8.394 1.00 80.38 101 GLY A O 1
ATOM 786 N N . ASP A 1 102 ? 15.105 -7.349 9.277 1.00 83.19 102 ASP A N 1
ATOM 787 C CA . ASP A 1 102 ? 14.470 -7.768 10.536 1.00 83.19 102 ASP A CA 1
ATOM 788 C C . ASP A 1 102 ? 13.806 -6.615 11.287 1.00 83.19 102 ASP A C 1
ATOM 790 O O . ASP A 1 102 ? 12.677 -6.742 11.759 1.00 83.19 102 ASP A O 1
ATOM 794 N N . PHE A 1 103 ? 14.460 -5.453 11.336 1.00 84.94 103 PHE A N 1
ATOM 795 C CA . PHE A 1 103 ? 13.888 -4.268 11.972 1.00 84.94 103 PHE A CA 1
ATOM 796 C C . PHE A 1 103 ? 12.581 -3.825 11.296 1.00 84.94 103 PHE A C 1
ATOM 798 O O . PHE A 1 103 ? 11.621 -3.456 11.977 1.00 84.94 103 PHE A O 1
ATOM 805 N N . GLN A 1 104 ? 12.512 -3.907 9.965 1.00 86.62 104 GLN A N 1
ATOM 806 C CA . GLN A 1 104 ? 11.297 -3.555 9.235 1.00 86.62 104 GLN A CA 1
ATOM 807 C C . GLN A 1 104 ? 10.222 -4.622 9.382 1.00 86.62 104 GLN A C 1
ATOM 809 O O . GLN A 1 104 ? 9.063 -4.284 9.614 1.00 86.62 104 GLN A O 1
ATOM 814 N N . LEU A 1 105 ? 10.593 -5.902 9.335 1.00 88.19 105 LEU A N 1
ATOM 815 C CA . LEU A 1 105 ? 9.666 -7.005 9.596 1.00 88.19 105 LEU A CA 1
ATOM 816 C C . LEU A 1 105 ? 9.019 -6.881 10.980 1.00 88.19 105 LEU A C 1
ATOM 818 O O . LEU A 1 105 ? 7.800 -7.007 11.096 1.00 88.19 105 LEU A O 1
ATOM 822 N N . GLU A 1 106 ? 9.800 -6.543 12.007 1.00 91.25 106 GLU A N 1
ATOM 823 C CA . GLU A 1 106 ? 9.295 -6.321 13.364 1.00 91.25 106 GLU A CA 1
ATOM 824 C C . GLU A 1 106 ? 8.306 -5.145 13.425 1.00 91.25 106 GLU A C 1
ATOM 826 O O . GLU A 1 106 ? 7.282 -5.212 14.110 1.00 91.25 106 GLU A O 1
ATOM 831 N N . ARG A 1 107 ? 8.557 -4.071 12.665 1.00 92.75 107 ARG A N 1
ATOM 832 C CA . ARG A 1 107 ? 7.621 -2.942 12.538 1.00 92.75 107 ARG A CA 1
ATOM 833 C C . ARG A 1 107 ? 6.294 -3.378 11.919 1.00 92.75 107 ARG A C 1
ATOM 835 O O . ARG A 1 107 ? 5.248 -3.112 12.512 1.00 92.75 107 ARG A O 1
ATOM 842 N N . TYR A 1 108 ? 6.315 -4.103 10.798 1.00 93.06 108 TYR A N 1
ATOM 843 C CA . TYR A 1 108 ? 5.085 -4.622 10.186 1.00 93.06 108 TYR A CA 1
ATOM 844 C C . TYR A 1 108 ? 4.349 -5.594 11.117 1.00 93.06 108 TYR A C 1
ATOM 846 O O . TYR A 1 108 ? 3.125 -5.520 11.227 1.00 93.06 108 TYR A O 1
ATOM 854 N N . TYR A 1 109 ? 5.071 -6.454 11.841 1.00 94.25 109 TYR A N 1
ATOM 855 C CA . TYR A 1 109 ? 4.480 -7.362 12.824 1.00 94.25 109 TYR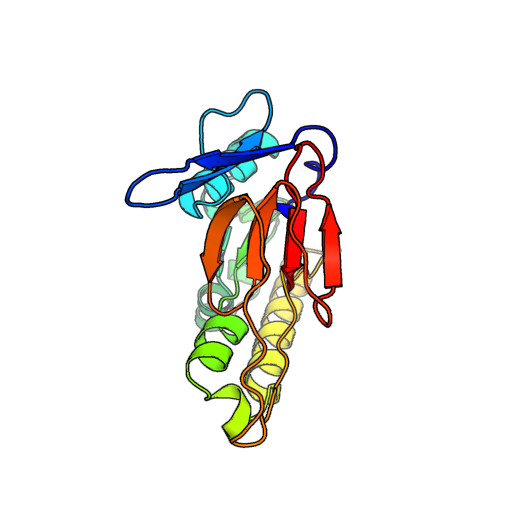 A CA 1
ATOM 856 C C . TYR A 1 109 ? 3.730 -6.604 13.929 1.00 94.25 109 TYR A C 1
ATOM 858 O O . TYR A 1 109 ? 2.566 -6.905 14.209 1.00 94.25 109 TYR A O 1
ATOM 866 N N . LYS A 1 110 ? 4.348 -5.570 14.512 1.00 95.81 110 LYS A N 1
ATOM 867 C CA . LYS A 1 110 ? 3.705 -4.713 15.522 1.00 95.81 110 LYS A CA 1
ATOM 868 C C . LYS A 1 110 ? 2.467 -4.007 14.975 1.00 95.81 110 LYS A C 1
ATOM 870 O O . LYS A 1 110 ? 1.426 -4.014 15.630 1.00 95.81 110 LYS A O 1
ATOM 875 N N . THR A 1 111 ? 2.538 -3.463 13.761 1.00 96.25 111 THR A N 1
ATOM 876 C CA . THR A 1 111 ? 1.381 -2.844 13.100 1.00 96.25 111 THR A CA 1
ATOM 877 C C . THR A 1 111 ? 0.237 -3.841 12.920 1.00 96.25 111 THR A C 1
ATOM 879 O O . THR A 1 111 ? -0.903 -3.533 13.259 1.00 96.25 111 THR A O 1
ATOM 882 N N . ILE A 1 112 ? 0.526 -5.058 12.450 1.00 95.94 112 ILE A N 1
ATOM 883 C CA . ILE A 1 112 ? -0.472 -6.126 12.285 1.00 95.94 112 ILE A CA 1
ATOM 884 C C . ILE A 1 112 ? -1.134 -6.470 13.624 1.00 95.94 112 ILE A C 1
ATOM 886 O O . ILE A 1 112 ? -2.354 -6.628 13.674 1.00 95.94 112 ILE A O 1
ATOM 890 N N . ARG A 1 113 ? -0.368 -6.548 14.719 1.00 96.25 113 ARG A N 1
ATOM 891 C CA . ARG A 1 113 ? -0.927 -6.791 16.059 1.00 96.25 113 ARG A CA 1
ATOM 892 C C . ARG A 1 113 ? -1.896 -5.693 16.487 1.00 96.25 113 ARG A C 1
ATOM 894 O O . ARG A 1 113 ? -3.025 -6.014 16.848 1.00 96.25 113 ARG A O 1
ATOM 901 N N . LEU A 1 114 ? -1.499 -4.426 16.357 1.00 97.00 114 LEU A N 1
ATOM 902 C CA . LEU A 1 114 ? -2.356 -3.282 16.687 1.00 97.00 114 LEU A CA 1
ATOM 903 C C . LEU A 1 114 ? -3.641 -3.269 15.848 1.00 97.00 114 LEU A C 1
ATOM 905 O O . LEU A 1 114 ? -4.718 -2.996 16.370 1.00 97.00 114 LEU A O 1
ATOM 909 N N . LEU A 1 115 ? -3.562 -3.625 14.561 1.00 96.38 115 LEU A N 1
ATOM 910 C CA . LEU A 1 115 ? -4.742 -3.755 13.700 1.00 96.38 115 LEU A CA 1
ATOM 911 C C . LEU A 1 115 ? -5.683 -4.870 14.179 1.00 96.38 115 LEU A C 1
ATOM 913 O O . LEU A 1 115 ? -6.898 -4.670 14.242 1.00 96.38 115 LEU A O 1
ATOM 917 N N . ARG A 1 116 ? -5.148 -6.036 14.557 1.00 96.06 116 ARG A N 1
ATOM 918 C CA . ARG A 1 116 ? -5.975 -7.127 15.096 1.00 96.06 116 ARG A CA 1
ATOM 919 C C . ARG A 1 116 ? -6.670 -6.718 16.390 1.00 96.06 116 ARG A C 1
ATOM 921 O O . ARG A 1 116 ? -7.870 -6.943 16.524 1.00 96.06 116 ARG A O 1
ATOM 928 N N . GLU A 1 117 ? -5.945 -6.075 17.300 1.00 96.31 117 GLU A N 1
ATOM 929 C CA . GLU A 1 117 ? -6.487 -5.540 18.556 1.00 96.31 117 GLU A CA 1
ATOM 930 C C . GLU A 1 117 ? -7.529 -4.430 18.310 1.00 96.31 117 GLU A C 1
ATOM 932 O O . GLU A 1 117 ? -8.533 -4.353 19.014 1.00 96.31 117 GLU A O 1
ATOM 937 N N . GLY A 1 118 ? -7.364 -3.636 17.246 1.00 95.44 118 GLY A N 1
ATOM 938 C CA . GLY A 1 118 ? -8.344 -2.649 16.771 1.00 95.44 118 GLY A CA 1
ATOM 939 C C . GLY A 1 118 ? -9.610 -3.241 16.131 1.00 95.44 118 GLY A C 1
ATOM 940 O O . GLY A 1 118 ? -10.537 -2.500 15.779 1.00 95.44 118 GLY A O 1
ATOM 941 N N . GLY A 1 119 ? -9.681 -4.568 15.987 1.00 95.81 119 GLY A N 1
ATOM 942 C CA . GLY A 1 119 ? -10.854 -5.298 15.509 1.00 95.81 119 GLY A CA 1
ATOM 943 C C . GLY A 1 119 ? -10.828 -5.697 14.031 1.00 95.81 119 GLY A C 1
ATOM 944 O O . GLY A 1 119 ? -11.877 -6.059 13.500 1.00 95.81 119 GLY A O 1
ATOM 945 N N . TYR A 1 120 ? -9.675 -5.657 13.353 1.00 96.25 120 TYR A N 1
ATOM 946 C CA . TYR A 1 120 ? -9.542 -6.200 11.994 1.00 96.25 120 TYR A CA 1
ATOM 947 C C . TYR A 1 120 ? -9.109 -7.670 12.043 1.00 96.25 120 TYR A C 1
ATOM 949 O O . TYR A 1 120 ? -7.952 -7.992 12.308 1.00 96.25 120 TYR A O 1
ATOM 957 N N . SER A 1 121 ? -10.045 -8.582 11.770 1.00 93.12 121 SER A N 1
ATOM 958 C CA . SER A 1 121 ? -9.792 -10.032 11.762 1.00 93.12 121 SER A CA 1
ATOM 959 C C . SER A 1 121 ? -9.086 -10.525 10.498 1.00 93.12 121 SER A C 1
ATOM 961 O O . SER A 1 121 ? -8.449 -11.574 10.520 1.00 93.12 121 SER A O 1
ATOM 963 N N . THR A 1 122 ? -9.213 -9.782 9.399 1.00 94.12 122 THR A N 1
ATOM 964 C CA . THR A 1 122 ? -8.653 -10.135 8.093 1.00 94.12 122 THR A CA 1
ATOM 965 C C . THR A 1 122 ? -7.662 -9.064 7.678 1.00 94.12 122 THR A C 1
ATOM 967 O O . THR A 1 122 ? -8.024 -7.898 7.535 1.00 94.12 122 THR A O 1
ATOM 970 N N . ILE A 1 123 ? -6.412 -9.473 7.484 1.00 93.38 123 ILE A N 1
ATOM 971 C CA . ILE A 1 123 ? -5.318 -8.598 7.076 1.00 93.38 123 ILE A CA 1
ATOM 972 C C . ILE A 1 123 ? -4.698 -9.210 5.828 1.00 93.38 123 ILE A C 1
ATOM 974 O O . ILE A 1 123 ? -4.267 -10.361 5.846 1.00 93.38 123 ILE A O 1
ATOM 978 N N . VAL A 1 124 ? -4.678 -8.437 4.746 1.00 90.69 124 VAL A N 1
ATOM 979 C CA . VAL A 1 124 ? -4.073 -8.832 3.474 1.00 90.69 124 VAL A CA 1
ATOM 980 C C . VAL A 1 124 ? -2.831 -7.977 3.275 1.00 90.69 124 VAL A C 1
ATOM 982 O O . VAL A 1 124 ? -2.927 -6.754 3.189 1.00 90.69 124 VAL A O 1
ATOM 985 N N . VAL A 1 125 ? -1.669 -8.624 3.226 1.00 88.94 125 VAL A N 1
ATOM 986 C CA . VAL A 1 125 ? -0.386 -7.966 2.964 1.00 88.94 125 VAL A CA 1
ATOM 987 C C . VAL A 1 125 ? -0.034 -8.195 1.501 1.00 88.94 125 VAL A C 1
ATOM 989 O O . VAL A 1 125 ? -0.003 -9.335 1.042 1.00 88.94 125 VAL A O 1
ATOM 992 N N . VAL A 1 126 ? 0.208 -7.111 0.768 1.00 86.06 126 VAL A N 1
ATOM 993 C CA . VAL A 1 126 ? 0.582 -7.152 -0.649 1.00 86.06 126 VAL A CA 1
ATOM 994 C C . VAL A 1 126 ? 1.834 -6.319 -0.877 1.00 86.06 126 VAL A C 1
ATOM 996 O O . VAL A 1 126 ? 2.022 -5.286 -0.239 1.00 86.06 126 VAL A O 1
ATOM 999 N N . THR A 1 127 ? 2.660 -6.758 -1.820 1.00 80.31 127 THR A N 1
ATOM 1000 C CA . THR A 1 127 ? 3.770 -5.977 -2.368 1.00 80.31 127 THR A CA 1
ATOM 1001 C C . THR A 1 127 ? 3.630 -5.921 -3.882 1.00 80.31 127 THR A C 1
ATOM 1003 O O . THR A 1 127 ? 3.051 -6.823 -4.490 1.00 80.31 127 THR A O 1
ATOM 1006 N N . ASP A 1 128 ? 4.120 -4.852 -4.497 1.00 73.25 128 ASP A N 1
ATOM 1007 C CA . ASP A 1 128 ? 4.142 -4.708 -5.950 1.00 73.25 128 ASP A CA 1
ATOM 1008 C C . ASP A 1 128 ? 5.390 -5.274 -6.605 1.00 73.25 128 ASP A C 1
ATOM 1010 O O . ASP A 1 128 ? 5.348 -5.627 -7.781 1.00 73.25 128 ASP A O 1
ATOM 1014 N N . HIS A 1 129 ? 6.470 -5.395 -5.845 1.00 71.94 129 HIS A N 1
ATOM 1015 C CA . HIS A 1 129 ? 7.650 -6.134 -6.244 1.00 71.94 129 HIS A CA 1
ATOM 1016 C C . HIS A 1 129 ? 8.404 -6.666 -5.024 1.00 71.94 129 HIS A C 1
ATOM 1018 O O . HIS A 1 129 ? 8.235 -6.204 -3.893 1.00 71.94 129 HIS A O 1
ATOM 1024 N N . GLY A 1 130 ? 9.249 -7.665 -5.261 1.00 67.81 130 GLY A N 1
ATOM 1025 C CA . GLY A 1 130 ? 10.260 -8.072 -4.295 1.00 67.81 130 GLY A CA 1
ATOM 1026 C C . GLY A 1 130 ? 11.455 -7.117 -4.291 1.00 67.81 130 GLY A C 1
ATOM 1027 O O . GLY A 1 130 ? 11.508 -6.136 -5.038 1.00 67.81 130 GLY A O 1
ATOM 1028 N N . PHE A 1 131 ? 12.438 -7.440 -3.461 1.00 66.06 131 PHE A N 1
ATOM 1029 C CA . PHE A 1 131 ? 13.775 -6.863 -3.509 1.00 66.06 131 PHE A CA 1
ATOM 1030 C C . PHE A 1 131 ? 14.761 -7.990 -3.824 1.00 66.06 131 PHE A C 1
ATOM 1032 O O . PHE A 1 131 ? 14.727 -9.028 -3.167 1.00 66.06 131 PHE A O 1
ATOM 1039 N N . PHE A 1 132 ? 15.619 -7.785 -4.822 1.00 64.06 132 PHE A N 1
ATOM 1040 C CA . PHE A 1 132 ? 16.709 -8.695 -5.166 1.00 64.06 132 PHE A CA 1
ATOM 1041 C C . PHE A 1 132 ? 18.039 -7.962 -5.021 1.00 64.06 132 PHE A C 1
ATOM 1043 O O . PHE A 1 132 ? 18.204 -6.851 -5.526 1.00 64.06 132 PHE A O 1
ATOM 1050 N N . HIS A 1 133 ? 18.989 -8.596 -4.339 1.00 58.19 133 HIS A N 1
ATOM 1051 C CA . HIS A 1 133 ? 20.375 -8.155 -4.350 1.00 58.19 133 HIS A CA 1
ATOM 1052 C C . HIS A 1 133 ? 21.086 -8.834 -5.522 1.00 58.19 133 HIS A C 1
ATOM 1054 O O . HIS A 1 133 ? 21.314 -10.041 -5.493 1.00 58.19 133 HIS A O 1
ATOM 1060 N N . TRP A 1 134 ? 21.403 -8.053 -6.552 1.00 59.28 134 TRP A N 1
ATOM 1061 C CA . TRP A 1 134 ? 22.259 -8.474 -7.656 1.00 59.28 134 TRP A CA 1
ATOM 1062 C C . TRP A 1 134 ? 23.643 -7.870 -7.427 1.00 59.28 134 TRP A C 1
ATOM 1064 O O . TRP A 1 134 ? 23.769 -6.646 -7.352 1.00 59.28 134 TRP A O 1
ATOM 1074 N N . GLY A 1 135 ? 24.663 -8.713 -7.276 1.00 54.16 135 GLY A N 1
ATOM 1075 C CA . GLY A 1 135 ? 26.063 -8.296 -7.288 1.00 54.16 135 GLY A CA 1
ATOM 1076 C C . GLY A 1 135 ? 26.621 -8.540 -8.685 1.00 54.16 135 GLY A C 1
ATOM 1077 O O . GLY A 1 135 ? 27.062 -9.661 -8.932 1.00 54.16 135 GLY A O 1
ATOM 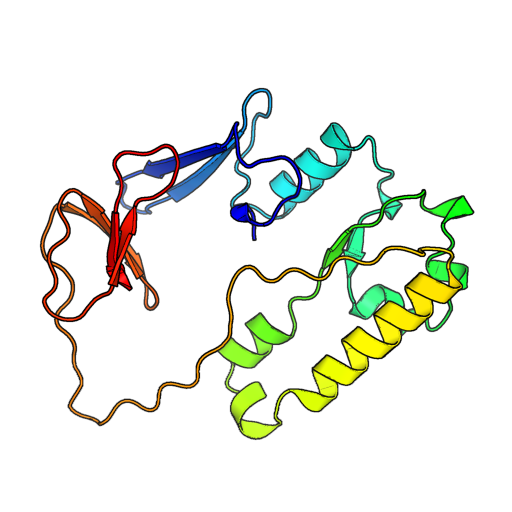1078 N N . PRO A 1 136 ? 26.554 -7.564 -9.612 1.00 53.56 136 PRO A N 1
ATOM 1079 C CA . PRO A 1 136 ? 27.021 -7.808 -10.964 1.00 53.56 136 PRO A CA 1
ATOM 1080 C C . PRO A 1 136 ? 28.537 -7.960 -10.918 1.00 53.56 136 PRO A C 1
ATOM 1082 O O . PRO A 1 136 ? 29.230 -7.214 -10.217 1.00 53.56 136 PRO A O 1
ATOM 1085 N N . THR A 1 137 ? 29.063 -8.925 -11.663 1.00 52.53 137 THR A N 1
ATOM 1086 C CA . THR A 1 137 ? 30.499 -8.916 -11.963 1.00 52.53 137 THR A CA 1
ATOM 1087 C C . THR A 1 137 ? 30.810 -7.683 -12.823 1.00 52.53 137 THR A C 1
ATOM 1089 O O . THR A 1 137 ? 29.932 -7.199 -13.537 1.00 52.53 137 THR A O 1
ATOM 1092 N N . MET A 1 138 ? 32.026 -7.120 -12.733 1.00 56.78 138 MET A N 1
ATOM 1093 C CA . MET A 1 138 ? 32.369 -5.836 -13.387 1.00 56.78 138 MET A CA 1
ATOM 1094 C C . MET A 1 138 ? 32.107 -5.800 -14.905 1.00 56.78 138 MET A C 1
ATOM 1096 O O . MET A 1 138 ? 32.024 -4.710 -15.465 1.00 56.78 138 MET A O 1
ATOM 1100 N N . ASP A 1 139 ? 31.939 -6.960 -15.544 1.00 56.12 139 ASP A N 1
ATOM 1101 C CA . ASP A 1 139 ? 31.817 -7.111 -16.994 1.00 56.12 139 ASP A CA 1
ATOM 1102 C C . ASP A 1 139 ? 30.415 -7.552 -17.472 1.00 56.12 139 ASP A C 1
ATOM 1104 O O . ASP A 1 139 ? 30.210 -7.765 -18.667 1.00 56.12 139 ASP A O 1
ATOM 1108 N N . GLU A 1 140 ? 29.414 -7.647 -16.587 1.00 55.62 140 GLU A N 1
ATOM 1109 C CA . GLU A 1 140 ? 28.015 -7.894 -16.980 1.00 55.62 140 GLU A CA 1
ATOM 1110 C C . GLU A 1 140 ? 27.329 -6.595 -17.436 1.00 55.62 140 GLU A C 1
ATOM 1112 O O . GLU A 1 140 ? 26.457 -6.038 -16.768 1.00 55.62 140 GLU A O 1
ATOM 1117 N N . VAL A 1 141 ? 27.720 -6.085 -18.605 1.00 59.34 141 VAL A N 1
ATOM 1118 C CA . VAL A 1 141 ? 26.899 -5.109 -19.333 1.00 59.34 141 VAL A CA 1
ATOM 1119 C C . VAL A 1 141 ? 25.971 -5.888 -20.253 1.00 59.34 141 VAL A C 1
ATOM 1121 O O . VAL A 1 141 ? 26.333 -6.214 -21.384 1.00 59.34 141 VAL A O 1
ATOM 1124 N N . GLU A 1 142 ? 24.766 -6.206 -19.776 1.00 63.56 142 GLU A N 1
ATOM 1125 C CA . GLU A 1 142 ? 23.757 -6.776 -20.665 1.00 63.56 142 GLU A CA 1
ATOM 1126 C C . GLU A 1 142 ? 23.323 -5.731 -21.708 1.00 63.56 142 GLU A C 1
ATOM 1128 O O . GLU A 1 142 ? 22.988 -4.590 -21.357 1.00 63.56 142 GLU A O 1
ATOM 1133 N N . PRO A 1 143 ? 23.323 -6.084 -23.005 1.00 67.62 143 PRO A N 1
ATOM 1134 C CA . PRO A 1 143 ? 22.839 -5.187 -24.037 1.00 67.62 143 PRO A CA 1
ATOM 1135 C C . PRO A 1 143 ? 21.344 -4.928 -23.835 1.00 67.62 143 PRO A C 1
ATOM 1137 O O . PRO A 1 143 ? 20.554 -5.845 -23.598 1.00 67.62 143 PRO A O 1
ATOM 1140 N N . LYS A 1 144 ? 20.942 -3.658 -23.955 1.00 72.62 144 LYS A N 1
ATOM 1141 C CA . LYS A 1 144 ? 19.526 -3.290 -23.892 1.00 72.62 144 LYS A CA 1
ATOM 1142 C C . LYS A 1 144 ? 18.739 -4.008 -24.997 1.00 72.62 144 LYS A C 1
ATOM 1144 O O . LYS A 1 144 ? 19.281 -4.221 -26.082 1.00 72.62 144 LYS A O 1
ATOM 1149 N N . PRO A 1 145 ? 17.457 -4.331 -24.760 1.00 79.75 145 PRO A N 1
ATOM 1150 C CA . PRO A 1 145 ? 16.604 -4.908 -25.785 1.00 79.75 145 PRO A CA 1
ATOM 1151 C C . PRO A 1 145 ? 16.521 -4.035 -27.040 1.00 79.75 145 PRO A C 1
ATOM 1153 O O . PRO A 1 145 ? 16.400 -2.815 -26.944 1.00 79.75 145 PRO A O 1
ATOM 1156 N N . GLU A 1 146 ? 16.509 -4.665 -28.210 1.00 82.94 146 GLU A N 1
ATOM 1157 C CA . GLU A 1 146 ? 16.230 -4.012 -29.491 1.00 82.94 146 GLU A CA 1
ATOM 1158 C C . GLU A 1 146 ? 14.716 -3.944 -29.749 1.00 82.94 146 GLU A C 1
ATOM 1160 O O . GLU A 1 146 ? 13.977 -4.833 -29.326 1.00 82.94 146 GLU A O 1
ATOM 1165 N N . GLY A 1 147 ? 14.242 -2.928 -30.477 1.00 83.75 147 GLY A N 1
ATOM 1166 C CA . GLY A 1 147 ? 12.831 -2.777 -30.855 1.00 83.75 147 GLY A CA 1
ATOM 1167 C C . GLY A 1 147 ? 12.325 -1.340 -30.734 1.00 83.75 147 GLY A C 1
ATOM 1168 O O . GLY A 1 147 ? 13.109 -0.399 -30.612 1.00 83.75 147 GLY A O 1
ATOM 1169 N N . GLU A 1 148 ? 11.001 -1.159 -30.765 1.00 85.12 148 GLU A N 1
ATOM 1170 C CA . GLU A 1 148 ? 10.393 0.149 -30.500 1.00 85.12 148 GLU A CA 1
ATOM 1171 C C . GLU A 1 148 ? 10.329 0.371 -28.986 1.00 85.12 148 GLU A C 1
ATOM 1173 O O . GLU A 1 148 ? 9.396 -0.078 -28.320 1.00 85.12 148 GLU A O 1
ATOM 1178 N N . ILE A 1 149 ? 11.331 1.053 -28.435 1.00 82.75 149 ILE A N 1
ATOM 1179 C CA . ILE A 1 149 ? 11.384 1.385 -27.010 1.00 82.75 149 ILE A CA 1
ATOM 1180 C C . ILE A 1 149 ? 10.523 2.621 -26.742 1.00 82.75 149 ILE A C 1
ATOM 1182 O O . ILE A 1 149 ? 10.759 3.692 -27.297 1.00 82.75 149 ILE A O 1
ATOM 1186 N N . LEU A 1 150 ? 9.542 2.477 -25.853 1.00 79.38 150 LEU A N 1
ATOM 1187 C CA . LEU A 1 150 ? 8.658 3.566 -25.427 1.00 79.38 150 LEU A CA 1
ATOM 1188 C C . LEU A 1 150 ? 9.030 4.103 -24.045 1.00 79.38 150 LEU A C 1
ATOM 1190 O O . LEU A 1 150 ? 8.757 5.261 -23.731 1.00 79.38 150 LEU A O 1
ATOM 1194 N N . TRP A 1 151 ? 9.622 3.255 -23.204 1.00 75.44 151 TRP A N 1
ATOM 1195 C CA . TRP A 1 151 ? 10.072 3.615 -21.868 1.00 75.44 151 TRP A CA 1
ATOM 1196 C C . TRP A 1 151 ? 11.234 2.723 -21.441 1.00 75.44 151 TRP A C 1
ATOM 1198 O O . TRP A 1 151 ? 11.256 1.529 -21.731 1.00 75.44 151 TRP A O 1
ATOM 1208 N N . ASP A 1 152 ? 12.193 3.315 -20.741 1.00 76.44 152 ASP A N 1
ATOM 1209 C CA . ASP A 1 152 ? 13.426 2.666 -20.309 1.00 76.44 152 ASP A CA 1
ATOM 1210 C C . ASP A 1 152 ? 13.728 3.069 -18.864 1.00 76.44 152 ASP A C 1
ATOM 1212 O O . ASP A 1 152 ? 13.589 4.233 -18.474 1.00 76.44 152 ASP A O 1
ATOM 1216 N N . SER A 1 153 ? 14.126 2.093 -18.059 1.00 69.88 153 SER A N 1
ATOM 1217 C CA . SER A 1 153 ? 14.543 2.279 -16.680 1.00 69.88 153 SER A CA 1
ATOM 1218 C C . SER A 1 153 ? 15.626 1.279 -16.308 1.00 69.88 153 SER A C 1
ATOM 1220 O O . SER A 1 153 ? 15.854 0.288 -16.992 1.00 69.88 153 SER A O 1
ATOM 1222 N N . ARG A 1 154 ? 16.215 1.469 -15.124 1.00 64.50 154 ARG A N 1
ATOM 1223 C CA . ARG A 1 154 ? 17.147 0.494 -14.542 1.00 64.50 154 ARG A CA 1
ATOM 1224 C C . ARG A 1 154 ? 16.547 -0.899 -14.308 1.00 64.50 154 ARG A C 1
ATOM 1226 O O . ARG A 1 154 ? 17.315 -1.823 -14.095 1.00 64.50 154 ARG A O 1
ATOM 1233 N N . ARG A 1 155 ? 15.216 -1.040 -14.252 1.00 64.75 155 ARG A N 1
ATOM 1234 C CA . ARG A 1 155 ? 14.544 -2.297 -13.870 1.00 64.75 155 ARG A CA 1
ATOM 1235 C C . ARG A 1 155 ? 13.836 -2.994 -15.027 1.00 64.75 155 ARG A C 1
ATOM 1237 O O . ARG A 1 155 ? 13.556 -4.175 -14.916 1.00 64.75 155 ARG A O 1
ATOM 1244 N N . ALA A 1 156 ? 13.471 -2.259 -16.071 1.00 74.12 156 ALA A N 1
ATOM 1245 C CA . ALA A 1 156 ? 12.755 -2.806 -17.212 1.00 74.12 156 ALA A CA 1
ATOM 1246 C C . ALA A 1 156 ? 12.764 -1.831 -18.388 1.00 74.12 156 ALA A C 1
ATOM 1248 O O . ALA A 1 156 ? 12.777 -0.609 -18.197 1.00 74.12 156 ALA A O 1
ATOM 1249 N N . VAL A 1 157 ? 12.640 -2.398 -19.585 1.00 79.81 157 VAL A N 1
ATOM 1250 C CA . VAL A 1 157 ? 12.371 -1.689 -20.837 1.00 79.81 157 VAL A CA 1
ATOM 1251 C C . VAL A 1 157 ? 10.974 -2.070 -21.314 1.00 79.81 157 VAL A C 1
ATOM 1253 O O . VAL A 1 157 ? 10.628 -3.249 -21.339 1.00 79.81 157 VAL A O 1
ATOM 1256 N N . ILE A 1 158 ? 10.166 -1.074 -21.679 1.00 82.81 158 ILE A N 1
ATOM 1257 C CA . ILE A 1 158 ? 8.801 -1.253 -22.186 1.00 82.81 158 ILE A CA 1
ATOM 1258 C C . ILE A 1 158 ? 8.736 -0.757 -23.625 1.00 82.81 158 ILE A C 1
ATOM 1260 O O . ILE A 1 158 ? 9.190 0.346 -23.943 1.00 82.81 158 ILE A O 1
ATOM 1264 N N . GLY A 1 159 ? 8.127 -1.553 -24.495 1.00 82.50 159 GLY A N 1
ATOM 1265 C CA . GLY A 1 159 ? 8.089 -1.254 -25.915 1.00 82.50 159 GLY A CA 1
ATOM 1266 C C . GLY A 1 159 ? 7.256 -2.232 -26.723 1.00 82.50 159 GLY A C 1
ATOM 1267 O O . GLY A 1 159 ? 6.453 -2.986 -26.170 1.00 82.50 159 GLY A O 1
ATOM 1268 N N . ARG A 1 160 ? 7.450 -2.206 -28.042 1.00 84.19 160 ARG A N 1
ATOM 1269 C CA . ARG A 1 160 ? 6.843 -3.155 -28.981 1.00 84.19 160 ARG A CA 1
ATOM 1270 C C . ARG A 1 160 ? 7.913 -3.940 -29.717 1.00 84.19 160 ARG A C 1
ATOM 1272 O O . ARG A 1 160 ? 8.926 -3.377 -30.139 1.00 84.19 160 ARG A O 1
ATOM 1279 N N . ASN A 1 161 ? 7.635 -5.227 -29.927 1.00 83.19 161 ASN A N 1
ATOM 1280 C CA . ASN A 1 161 ? 8.528 -6.165 -30.603 1.00 83.19 161 ASN A CA 1
ATOM 1281 C C . ASN A 1 161 ? 9.925 -6.190 -29.966 1.00 83.19 161 ASN A C 1
ATOM 1283 O O . ASN A 1 161 ? 10.930 -6.210 -30.682 1.00 83.19 161 ASN A O 1
ATOM 1287 N N . LEU A 1 162 ? 9.986 -6.162 -28.629 1.00 81.69 162 LEU A N 1
ATOM 1288 C CA . LEU A 1 162 ? 11.257 -6.110 -27.916 1.00 81.69 162 LEU A CA 1
ATOM 1289 C C . LEU A 1 162 ? 12.001 -7.438 -28.088 1.00 81.69 162 LEU A C 1
ATOM 1291 O O . LEU A 1 162 ? 11.432 -8.517 -27.905 1.00 81.69 162 LEU A O 1
ATOM 1295 N N . LYS A 1 163 ? 13.292 -7.388 -28.417 1.00 80.19 163 LYS A N 1
ATOM 1296 C CA . LYS A 1 163 ? 14.174 -8.554 -28.565 1.00 80.19 163 LYS A CA 1
ATOM 1297 C C . LYS A 1 163 ? 15.364 -8.422 -27.630 1.00 80.19 163 LYS A C 1
ATOM 1299 O O . LYS A 1 163 ? 16.080 -7.434 -27.671 1.00 80.19 163 LYS A O 1
ATOM 1304 N N . SER A 1 164 ? 15.583 -9.434 -26.806 1.00 78.00 164 SER A N 1
ATOM 1305 C CA . SER A 1 164 ? 16.802 -9.592 -26.019 1.00 78.00 164 SER A CA 1
ATOM 1306 C C . SER A 1 164 ? 17.100 -11.082 -25.902 1.00 78.00 164 SER A C 1
ATOM 1308 O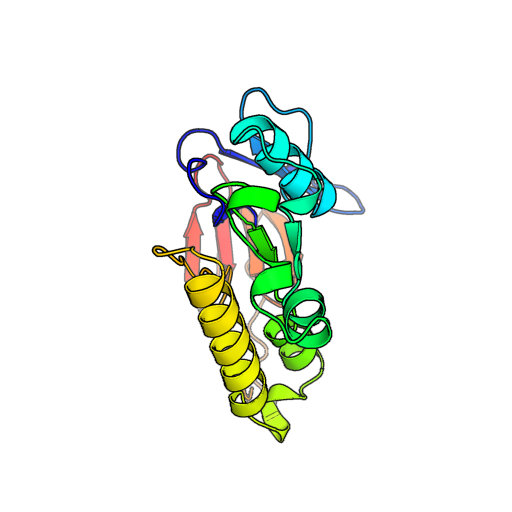 O . SER A 1 164 ? 16.189 -11.910 -26.005 1.00 78.00 164 SER A O 1
ATOM 1310 N N . TYR A 1 165 ? 18.386 -11.397 -25.779 1.00 67.94 165 TYR A N 1
ATOM 1311 C CA . TYR A 1 165 ? 18.895 -12.760 -25.680 1.00 67.94 165 TYR A CA 1
ATOM 1312 C C . TYR A 1 165 ? 18.744 -13.347 -24.272 1.00 67.94 165 TYR A C 1
ATOM 1314 O O . TYR A 1 165 ? 18.669 -14.565 -24.138 1.00 67.94 165 TYR A O 1
ATOM 1322 N N . THR A 1 166 ? 18.681 -12.496 -23.249 1.00 68.25 166 THR A N 1
ATOM 1323 C CA . THR A 1 166 ? 18.763 -12.882 -21.830 1.00 68.25 166 THR A CA 1
ATOM 1324 C C . THR A 1 166 ? 17.549 -12.441 -21.015 1.00 68.25 166 THR A C 1
ATOM 1326 O O . THR A 1 166 ? 17.220 -13.090 -20.026 1.00 68.25 166 THR A O 1
ATOM 1329 N N . SER A 1 167 ? 16.836 -11.389 -21.435 1.00 67.50 167 SER A N 1
ATOM 1330 C CA . SER A 1 167 ? 15.747 -10.817 -20.635 1.00 67.50 167 SER A CA 1
ATOM 1331 C C . SER A 1 167 ? 14.473 -11.656 -20.683 1.00 67.50 167 SER A C 1
ATOM 1333 O O . SER A 1 167 ? 14.075 -12.154 -21.745 1.00 67.50 167 SER A O 1
ATOM 1335 N N . LEU A 1 168 ? 13.746 -11.682 -19.574 1.00 70.69 168 LEU A N 1
ATOM 1336 C CA . LEU A 1 168 ? 12.417 -12.272 -19.511 1.00 70.69 168 LEU A CA 1
ATOM 1337 C C . LEU A 1 168 ? 11.395 -11.349 -20.187 1.00 70.69 168 LEU A C 1
ATOM 1339 O O . LEU A 1 168 ? 11.294 -10.166 -19.862 1.00 70.69 168 LEU A O 1
ATOM 1343 N N . LYS A 1 169 ? 10.617 -11.907 -21.123 1.00 73.50 169 LYS A N 1
ATOM 1344 C CA . LYS A 1 169 ? 9.544 -11.201 -21.837 1.00 73.50 169 LYS A CA 1
ATOM 1345 C C . LYS A 1 169 ? 8.213 -11.353 -21.120 1.00 73.50 169 LYS A C 1
ATOM 1347 O O . LYS A 1 169 ? 7.717 -12.468 -20.953 1.00 73.50 169 LYS A O 1
ATOM 1352 N N . PHE A 1 170 ? 7.578 -10.231 -20.813 1.00 76.38 170 PHE A N 1
ATOM 1353 C CA . PHE A 1 170 ? 6.250 -10.187 -20.215 1.00 76.38 170 PHE A CA 1
ATOM 1354 C C . PHE A 1 170 ? 5.296 -9.366 -21.076 1.00 76.38 170 PHE A C 1
ATOM 1356 O O . PHE A 1 170 ? 5.622 -8.264 -21.511 1.00 76.38 170 PHE A O 1
ATOM 1363 N N . LYS A 1 171 ? 4.086 -9.884 -21.298 1.00 76.56 171 LYS A N 1
ATOM 1364 C CA . LYS A 1 171 ? 3.003 -9.113 -21.921 1.00 76.56 171 LYS A CA 1
ATOM 1365 C C . LYS A 1 171 ? 2.273 -8.308 -20.857 1.00 76.56 171 LYS A C 1
ATOM 1367 O O . LYS A 1 171 ? 1.923 -8.856 -19.811 1.00 76.56 171 LYS A O 1
ATOM 1372 N N . PHE A 1 172 ? 1.995 -7.038 -21.133 1.00 67.50 172 PHE A N 1
ATOM 1373 C CA . PHE A 1 172 ? 1.154 -6.235 -20.252 1.00 67.50 172 PHE A CA 1
ATOM 1374 C C . PHE A 1 172 ? -0.326 -6.600 -20.441 1.00 67.50 172 PHE A C 1
ATOM 1376 O O . PHE A 1 172 ? -0.838 -6.528 -21.560 1.00 67.50 172 PHE A O 1
ATOM 1383 N N . PRO A 1 173 ? -1.052 -6.964 -19.367 1.00 65.06 173 PRO A N 1
ATOM 1384 C CA . PRO A 1 173 ? -2.485 -7.203 -19.463 1.00 65.06 173 PRO A CA 1
ATOM 1385 C C . PRO A 1 173 ? -3.222 -5.965 -19.994 1.00 65.06 173 PRO A C 1
ATOM 1387 O O . PRO A 1 173 ? -3.042 -4.856 -19.485 1.00 65.06 173 PRO A O 1
ATOM 1390 N N . GLY A 1 174 ? -4.057 -6.155 -21.019 1.00 63.44 174 GLY A N 1
ATOM 1391 C CA . GLY A 1 174 ? -4.898 -5.094 -21.580 1.00 63.44 174 GLY A CA 1
ATOM 1392 C C . GLY A 1 174 ? -4.189 -4.088 -22.500 1.00 63.44 174 GLY A C 1
ATOM 1393 O O . GLY A 1 174 ? -4.765 -3.032 -22.771 1.00 63.44 174 GLY A O 1
ATOM 1394 N N . SER A 1 175 ? -2.976 -4.379 -22.988 1.00 70.62 175 SER A N 1
ATOM 1395 C CA . SER A 1 175 ? -2.286 -3.565 -24.003 1.00 70.62 175 SER A CA 1
ATOM 1396 C C . SER A 1 175 ? -1.517 -4.411 -25.029 1.00 70.62 175 SER A C 1
ATOM 1398 O O . SER A 1 175 ? -1.402 -5.628 -24.899 1.00 70.62 175 SER A O 1
ATOM 1400 N N . ASP A 1 176 ? -1.009 -3.753 -26.073 1.00 76.50 176 ASP A N 1
ATOM 1401 C CA . ASP A 1 176 ? -0.103 -4.302 -27.092 1.00 76.50 176 ASP A CA 1
ATOM 1402 C C . ASP A 1 176 ? 1.384 -4.202 -26.689 1.00 76.50 176 ASP A C 1
ATOM 1404 O O . ASP A 1 176 ? 2.265 -4.387 -27.526 1.00 76.50 176 ASP A O 1
ATOM 1408 N N . LEU A 1 177 ? 1.668 -3.875 -25.423 1.00 76.75 177 LEU A N 1
ATOM 1409 C CA . LEU A 1 177 ? 3.018 -3.606 -24.929 1.00 76.75 177 LEU A CA 1
ATOM 1410 C C . LEU A 1 177 ? 3.686 -4.847 -24.337 1.00 76.75 177 LEU A C 1
ATOM 1412 O O . LEU A 1 177 ? 3.050 -5.695 -23.701 1.00 76.75 177 LEU A O 1
ATOM 1416 N N . GLU A 1 178 ? 5.008 -4.872 -24.460 1.00 78.75 178 GLU A N 1
ATOM 1417 C CA . GLU A 1 178 ? 5.896 -5.871 -23.875 1.00 78.75 178 GLU A CA 1
ATOM 1418 C C . GLU A 1 178 ? 6.842 -5.204 -22.867 1.00 78.75 178 GLU A C 1
ATOM 1420 O O . GLU A 1 178 ? 7.267 -4.063 -23.066 1.00 78.75 178 GLU A O 1
ATOM 1425 N N . ALA A 1 179 ? 7.161 -5.914 -21.786 1.00 76.19 179 ALA A N 1
ATOM 1426 C CA . ALA A 1 179 ? 8.234 -5.584 -20.854 1.00 76.19 179 ALA A CA 1
ATOM 1427 C C . ALA A 1 179 ? 9.350 -6.621 -20.959 1.00 76.19 179 ALA A C 1
ATOM 1429 O O . ALA A 1 179 ? 9.081 -7.820 -20.880 1.00 76.19 179 ALA A O 1
ATOM 1430 N N . ASN A 1 180 ? 10.584 -6.134 -21.049 1.00 73.31 180 ASN A N 1
ATOM 1431 C CA . ASN A 1 180 ? 11.789 -6.923 -20.841 1.00 73.31 180 ASN A CA 1
ATOM 1432 C C . ASN A 1 180 ? 12.432 -6.515 -19.516 1.00 73.31 180 ASN A C 1
ATOM 1434 O O . ASN A 1 180 ? 12.634 -5.319 -19.282 1.00 73.31 180 ASN A O 1
ATOM 1438 N N . SER A 1 181 ? 12.734 -7.507 -18.676 1.00 59.84 181 SER A N 1
ATOM 1439 C CA . SER A 1 181 ? 13.429 -7.374 -17.389 1.00 59.84 181 SER A CA 1
ATOM 1440 C C . SER A 1 181 ? 14.544 -8.397 -17.262 1.00 59.84 181 SER A C 1
ATOM 1442 O O . SER A 1 181 ? 14.446 -9.464 -17.913 1.00 59.84 181 SER A O 1
#

Radius of gyration: 19.47 Å; chains: 1; bounding box: 49×27×52 Å

Sequence (181 aa):
MALCLPGMQDEIKIKVSASTKPEFSITVKGFKGNLAVASDRRRWLKNHYKLKDTAFLTVSEILDASSADFVKSKERGKLLFIFGSEFDTEGHSGQLQIKGGDFQLERYYKTIRLLREGGYSTIVVVTDHGFFHWGPTMDEVEPKPEGEILWDSRRAVIGRNLKSYTSLKFKFPGSDLEANS

=== Feature glossary ===
Key to the feature types in this record:

pLDDT. pLDDT is the predicted lDDT-Cα score: AlphaFold's confidence that the local environment of each residue (all inter-atomic distances within 15 Å) is correctly placed. It is a per-residue number between 0 and 100, with higher meaning more reliable.

Radius of gyration, Cα contacts, bounding box. The geometric summary reports three shape descriptors. Rg (radius of gyration) measures how spread out the Cα atoms are about their centre of mass; compact globular proteins have small Rg, elongated or unfolded ones large. Cα contacts (<8 Å, |i−j|>4) count long-range residue pairs in spatial proximity — high for tightly packed folds, near zero for rods or random coil. The bounding-box extents give the protein's footprint along x, y, z in Å.

Backbone torsions (φ/ψ). Backbone dihedral angles. Every residue except chain termini has a φ (preceding-C → N → Cα → C) and a ψ (N → Cα → C → next-N). They are reported in degrees following the IUPAC sign convention. Secondary structure is essentially a statement about which (φ, ψ) basin each residue occupies.

Contact-map, Ramachandran, and PAE plots. Plot images: a contact map (which residues are close in 3D, as an N×N binary image), a Ramachandran scatter (backbone torsion angles, revealing secondary-structure composition at a glance), and — for AlphaFold structures — a PAE heatmap (pairwise prediction confidence).

Predicted aligned error. Predicted Aligned Error (PAE) is an AlphaFold confidence matrix: entry (i, j) is the expected error in the position of residue j, in ångströms, when the prediction is superimposed on the true structure at residue i. Low PAE within a block of residues means that block is internally rigid and well-predicted; high PAE between two blocks means their relative placement is uncertain even if each block individually is confident.

Secondary structure (3-state, P-SEA). Three-state secondary structure (P-SEA) collapses the eight DSSP classes into helix (a), strand (b), and coil (c). P-SEA assigns these from Cα geometry alone — distances and angles — without requiring backbone oxygens, so it works on any Cα trace.

Solvent-accessible surface area. Solvent-accessible surface area (SASA) is the area in Å² traced out by the centre of a 1.4 Å probe sphere (a water molecule) rolled over the protein's van der Waals surface (Shrake–Rupley / Lee–Richards construction). Buried residues have near-zero SASA; fully exposed residues can exceed 200 Å². The total SASA scales roughly with the number of surface residues.

Foldseek 3Di. The Foldseek 3Di string encodes local tertiary geometry as a 20-letter alphabet — one character per residue — derived from the relative positions of nearby Cα atoms. Unlike the amino-acid sequence, 3Di is a direct function of the 3D structure, so two proteins with the same fold have similar 3Di strings even at low sequence identity.

B-factor. For experimental (PDB) structures, the B-factor (temperature factor) quantifies the positional spread of each atom in the crystal — a combination of thermal vibration and static disorder — in units of Å². High B-factors mark flexible loops or poorly resolved regions; low B-factors mark the rigid, well-ordered core.

mmCIF coordinates. The mmCIF block holds the 3D Cartesian coordinates of each backbone atom (N, Cα, C, O) in ångströms. mmCIF is the PDB's canonical archive format — a tagged-loop text representation of the atomic model.

InterPro / GO / CATH / organism. Functional annotations link the protein to curated databases. InterPro entries identify conserved domains and families by matching the sequence against member-database signatures (Pfam, PROSITE, CDD, …). Gene Ontology (GO) terms describe molecular function, biological process, and cellular component in a controlled vocabulary. CATH places the structure in a hierarchical fold classification (Class/Architecture/Topology/Homologous-superfamily). The organism is the source species.

Rendered structure images. Structure images are PyMOL renders from six orthogonal camera directions. Cartoon representation draws helices as coils and strands as arrows; sticks shows the backbone as bonds; surface shows the solvent-excluded envelope. Rainbow coloring maps sequence position to hue (blue→red, N→C); chain coloring assigns a distinct color per polypeptide.

Sequence. This is the polypeptide sequence — one letter per residue, N-terminus first. Length ranges from a few dozen residues for small domains to over a thousand for large multi-domain proteins.

Secondary structure (8-state, DSSP). The SS8 string is DSSP's per-residue secondary-structure call. α-helix (H) means an i→i+4 H-bond ladder; β-strand (E) means the residue participates in a β-sheet; 3₁₀ (G) and π (I) are tighter and wider helices; T/S are turns/bends; '-' is loop.

Nearest PDB structures. Structural nearest neighbors (via Foldseek easy-search vs the PDB). Reported per hit: target PDB id, E-value, and alignment TM-score. A TM-score above ~0.5 is the conventional threshold for 'same fold'.